Protein AF-A0A8T4QWN4-F1 (afdb_monomer)

Radius of gyration: 20.86 Å; Cα contacts (8 Å, |Δi|>4): 368; chains: 1; bounding box: 50×57×45 Å

pLDDT: mean 85.41, std 13.24, range [33.06, 98.0]

Structure (mmCIF, N/CA/C/O backbone):
data_AF-A0A8T4QWN4-F1
#
_entry.id   AF-A0A8T4QWN4-F1
#
loop_
_atom_site.group_PDB
_atom_site.id
_atom_site.type_symbol
_atom_site.label_atom_id
_atom_site.label_alt_id
_atom_site.label_comp_id
_atom_site.label_asym_id
_atom_site.label_entity_id
_atom_site.label_seq_id
_atom_site.pdbx_PDB_ins_code
_atom_site.Cartn_x
_atom_site.Cartn_y
_atom_site.Cartn_z
_atom_site.occupancy
_atom_site.B_iso_or_equiv
_atom_site.auth_seq_id
_atom_site.auth_comp_id
_atom_site.auth_asym_id
_atom_site.auth_atom_id
_atom_site.pdbx_PDB_model_num
ATOM 1 N N . MET A 1 1 ? -10.659 -15.343 21.723 1.00 51.53 1 MET A N 1
ATOM 2 C CA . MET A 1 1 ? -11.212 -15.205 20.360 1.00 51.53 1 MET A CA 1
ATOM 3 C C . MET A 1 1 ? -10.430 -16.152 19.471 1.00 51.53 1 MET A C 1
ATOM 5 O O . MET A 1 1 ? -9.219 -15.995 19.390 1.00 51.53 1 MET A O 1
ATOM 9 N N . GLY A 1 2 ? -11.081 -17.177 18.920 1.00 72.31 2 GLY A N 1
ATOM 10 C CA . GLY A 1 2 ? -10.479 -18.004 17.870 1.00 72.31 2 GLY A CA 1
ATOM 11 C C . GLY A 1 2 ? -10.499 -17.262 16.531 1.00 72.31 2 GLY A C 1
ATOM 12 O O . GLY A 1 2 ? -11.235 -16.287 16.381 1.00 72.31 2 GLY A O 1
ATOM 13 N N . GLY A 1 3 ? -9.689 -17.701 15.575 1.00 77.19 3 GLY A N 1
ATOM 14 C CA . GLY A 1 3 ? -9.668 -17.154 14.222 1.00 77.19 3 GLY A CA 1
ATOM 15 C C . GLY A 1 3 ? -8.688 -17.910 13.333 1.00 77.19 3 GLY A C 1
ATOM 16 O O . GLY A 1 3 ? -7.756 -18.539 13.833 1.00 77.19 3 GLY A O 1
ATOM 17 N N . THR A 1 4 ? -8.900 -17.834 12.022 1.00 82.50 4 THR A N 1
ATOM 18 C CA . THR A 1 4 ? -8.011 -18.431 11.022 1.00 82.50 4 THR A CA 1
ATOM 19 C C . THR A 1 4 ? -7.085 -17.349 10.477 1.00 82.50 4 THR A C 1
ATOM 21 O O . THR A 1 4 ? -7.544 -16.369 9.890 1.00 82.50 4 THR A O 1
ATOM 24 N N . LEU A 1 5 ? -5.773 -17.513 10.663 1.00 83.06 5 LEU A N 1
ATOM 25 C CA . LEU A 1 5 ? -4.776 -16.696 9.973 1.00 83.06 5 LEU A CA 1
ATOM 26 C C . LEU A 1 5 ? -4.417 -17.380 8.658 1.00 83.06 5 LEU A C 1
ATOM 28 O O . LEU A 1 5 ? -3.865 -18.478 8.663 1.00 83.06 5 LEU A O 1
ATOM 32 N N . ILE A 1 6 ? -4.681 -16.705 7.541 1.00 78.94 6 ILE A N 1
ATOM 33 C CA . ILE A 1 6 ? -4.279 -17.181 6.220 1.00 78.94 6 ILE A CA 1
ATOM 34 C C . ILE A 1 6 ? -3.223 -16.231 5.667 1.00 78.94 6 ILE A C 1
ATOM 36 O O . ILE A 1 6 ? -3.473 -15.040 5.485 1.00 78.94 6 ILE A O 1
ATOM 40 N N . ILE A 1 7 ? -2.030 -16.758 5.404 1.00 75.06 7 ILE A N 1
ATOM 41 C CA . ILE A 1 7 ? -0.923 -15.993 4.831 1.00 75.06 7 ILE A CA 1
ATOM 42 C C . ILE A 1 7 ? -0.847 -16.323 3.343 1.00 75.06 7 ILE A C 1
ATOM 44 O O . ILE A 1 7 ? -0.572 -17.459 2.967 1.00 75.06 7 ILE A O 1
ATOM 48 N N . SER A 1 8 ? -1.063 -15.317 2.497 1.00 71.06 8 SER A N 1
ATOM 49 C CA . SER A 1 8 ? -0.822 -15.416 1.056 1.00 71.06 8 SER A CA 1
ATOM 50 C C . SER A 1 8 ? 0.336 -14.511 0.653 1.00 71.06 8 SER A C 1
ATOM 52 O O . SER A 1 8 ? 0.437 -13.371 1.107 1.00 71.06 8 SER A O 1
ATOM 54 N N . HIS A 1 9 ? 1.199 -15.001 -0.236 1.00 70.19 9 HIS A N 1
ATOM 55 C CA . HIS A 1 9 ? 2.243 -14.203 -0.863 1.00 70.19 9 HIS A CA 1
ATOM 56 C C . HIS A 1 9 ? 2.190 -14.344 -2.378 1.00 70.19 9 HIS A C 1
ATOM 58 O O . HIS A 1 9 ? 2.304 -15.449 -2.894 1.00 70.19 9 HIS A O 1
ATOM 64 N N . MET A 1 10 ? 2.112 -13.217 -3.081 1.00 70.81 10 MET A N 1
ATOM 65 C CA . MET A 1 10 ? 2.175 -13.161 -4.536 1.00 70.81 10 MET A CA 1
ATOM 66 C C . MET A 1 10 ? 3.520 -12.574 -4.995 1.00 70.81 10 MET A C 1
ATOM 68 O O . MET A 1 10 ? 3.735 -11.363 -4.863 1.00 70.81 10 MET A O 1
ATOM 72 N N . PRO A 1 11 ? 4.426 -13.362 -5.596 1.00 69.94 11 PRO A N 1
ATOM 73 C CA . PRO A 1 11 ? 5.630 -12.829 -6.190 1.00 69.94 11 PRO A CA 1
ATOM 74 C C . PRO A 1 11 ? 5.273 -12.051 -7.462 1.00 69.94 11 PRO A C 1
ATOM 76 O O . PRO A 1 11 ? 4.321 -12.365 -8.178 1.00 69.94 11 PRO A O 1
ATOM 79 N N . ARG A 1 12 ? 6.102 -11.065 -7.823 1.00 65.75 12 ARG A N 1
ATOM 80 C CA . ARG A 1 12 ? 5.892 -10.238 -9.032 1.00 65.75 12 ARG A CA 1
ATOM 81 C C . ARG A 1 12 ? 5.789 -11.044 -10.329 1.00 65.75 12 ARG A C 1
ATOM 83 O O . ARG A 1 12 ? 5.112 -10.614 -11.262 1.00 65.75 12 ARG A O 1
ATOM 90 N N . LYS A 1 13 ? 6.460 -12.199 -10.379 1.00 68.38 13 LYS A N 1
ATOM 91 C CA . LYS A 1 13 ? 6.423 -13.122 -11.519 1.00 68.38 13 LYS A CA 1
ATOM 92 C C . LYS A 1 13 ? 5.121 -13.930 -11.605 1.00 68.38 13 LYS A C 1
ATOM 94 O O . LYS A 1 13 ? 4.958 -14.672 -12.558 1.00 68.38 13 LYS A O 1
ATOM 99 N N . ARG A 1 14 ? 4.205 -13.792 -10.633 1.00 71.31 14 ARG A N 1
ATOM 100 C CA . ARG A 1 14 ? 2.891 -14.463 -10.615 1.00 71.31 14 ARG A CA 1
ATOM 101 C C . ARG A 1 14 ? 2.980 -15.998 -10.657 1.00 71.31 14 ARG A C 1
ATOM 103 O O . ARG A 1 14 ? 2.035 -16.673 -11.046 1.00 71.31 14 ARG A O 1
ATOM 110 N N . LEU A 1 15 ? 4.127 -16.526 -10.220 1.00 69.44 15 LEU A N 1
ATOM 111 C CA . LEU A 1 15 ? 4.457 -17.952 -10.218 1.00 69.44 15 LEU A CA 1
ATOM 112 C C . LEU A 1 15 ? 3.895 -18.701 -9.007 1.00 69.44 15 LEU A C 1
ATOM 114 O O . LEU A 1 15 ? 3.964 -19.922 -8.980 1.00 69.44 15 LEU A O 1
ATOM 118 N N . LEU A 1 16 ? 3.368 -18.024 -7.984 1.00 68.12 16 LEU A N 1
ATOM 119 C CA . LEU A 1 16 ? 2.805 -18.658 -6.785 1.00 68.12 16 LEU A CA 1
ATOM 120 C C . LEU A 1 16 ? 1.878 -17.681 -6.051 1.00 68.12 16 LEU A C 1
ATOM 122 O O . LEU A 1 16 ? 2.067 -16.480 -6.167 1.00 68.12 16 LEU A O 1
ATOM 126 N N . GLY A 1 17 ? 0.910 -18.178 -5.284 1.00 66.38 17 GLY A N 1
ATOM 127 C CA . GLY A 1 17 ? 0.150 -17.363 -4.332 1.00 66.38 17 GLY A CA 1
ATOM 128 C C . GLY A 1 17 ? -1.217 -16.875 -4.790 1.00 66.38 17 GLY A C 1
ATOM 129 O O . GLY A 1 17 ? -1.576 -16.981 -5.962 1.00 66.38 17 GLY A O 1
ATOM 130 N N . VAL A 1 18 ? -1.962 -16.316 -3.830 1.00 74.19 18 VAL A N 1
ATOM 131 C CA . VAL A 1 18 ? -3.338 -15.827 -3.994 1.00 74.19 18 VAL A CA 1
ATOM 132 C C . VAL A 1 18 ? -3.380 -14.295 -4.013 1.00 74.19 18 VAL A C 1
ATOM 134 O O . VAL A 1 18 ? -2.924 -13.660 -3.062 1.00 74.19 18 VAL A O 1
ATOM 137 N N . ASP A 1 19 ? -3.892 -13.695 -5.095 1.00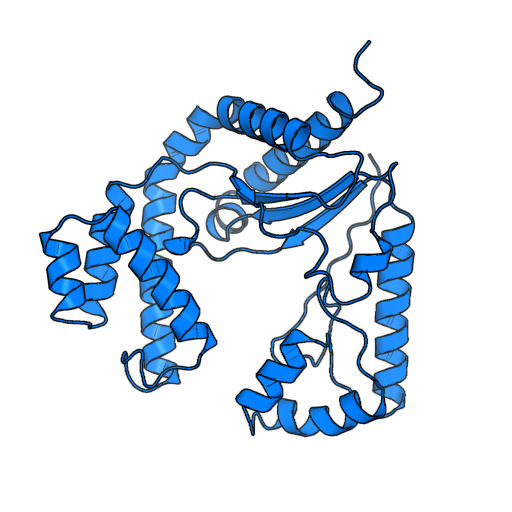 74.81 19 ASP A N 1
ATOM 138 C CA . ASP A 1 19 ? -4.166 -12.254 -5.192 1.00 74.81 19 ASP A CA 1
ATOM 139 C C . ASP A 1 19 ? -5.590 -12.004 -4.718 1.00 74.81 19 ASP A C 1
ATOM 141 O O . ASP A 1 19 ? -6.533 -12.609 -5.233 1.00 74.81 19 ASP A O 1
ATOM 145 N N . PHE A 1 20 ? -5.763 -11.084 -3.776 1.00 73.12 20 PHE A N 1
ATOM 146 C CA . PHE A 1 20 ? -7.094 -10.760 -3.276 1.00 73.12 20 PHE A CA 1
ATOM 147 C C . PHE A 1 20 ? -7.855 -9.812 -4.199 1.00 73.12 20 PHE A C 1
ATOM 149 O O . PHE A 1 20 ? -9.050 -9.646 -4.023 1.00 73.12 20 PHE A O 1
ATOM 156 N N . ASN A 1 21 ? -7.195 -9.187 -5.177 1.00 72.56 21 ASN A N 1
ATOM 157 C CA . ASN A 1 21 ? -7.752 -8.108 -5.992 1.00 72.56 21 ASN A CA 1
ATOM 158 C C . ASN A 1 21 ? -7.822 -8.443 -7.492 1.00 72.56 21 ASN A C 1
ATOM 160 O O . ASN A 1 21 ? -8.021 -7.533 -8.302 1.00 72.56 21 ASN A O 1
ATOM 164 N N . ARG A 1 22 ? -7.564 -9.695 -7.892 1.00 78.88 22 ARG A N 1
ATOM 165 C CA . ARG A 1 22 ? -7.492 -10.111 -9.303 1.00 78.88 22 ARG A CA 1
ATOM 166 C C . ARG A 1 22 ? -8.308 -11.369 -9.565 1.00 78.88 22 ARG A C 1
ATOM 168 O O . ARG A 1 22 ? -8.497 -12.190 -8.672 1.00 78.88 22 ARG A O 1
ATOM 175 N N . ASP A 1 23 ? -8.776 -11.498 -10.799 1.00 83.81 23 ASP A N 1
ATOM 176 C CA . ASP A 1 23 ? -9.570 -12.621 -11.285 1.00 83.81 23 ASP A CA 1
ATOM 177 C C . ASP A 1 23 ? -8.743 -13.889 -11.526 1.00 83.81 23 ASP A C 1
ATOM 179 O O . ASP A 1 23 ? -7.508 -13.873 -11.629 1.00 83.81 23 ASP A O 1
ATOM 183 N N . ILE A 1 24 ? -9.478 -14.996 -11.632 1.00 87.94 24 ILE A N 1
ATOM 184 C CA . ILE A 1 24 ? -8.971 -16.293 -12.077 1.00 87.94 24 ILE A CA 1
ATOM 185 C C . ILE A 1 24 ? -8.739 -16.206 -13.593 1.00 87.94 24 ILE A C 1
ATOM 187 O O . ILE A 1 24 ? -9.690 -15.931 -14.327 1.00 87.94 24 ILE A O 1
ATOM 191 N N . PRO A 1 25 ? -7.508 -16.402 -14.096 1.00 90.75 25 PRO A N 1
ATOM 192 C CA . PRO A 1 25 ? -7.259 -16.368 -15.530 1.00 90.75 25 PRO A CA 1
ATOM 193 C C . PRO A 1 25 ? -7.914 -17.556 -16.243 1.00 90.75 25 PRO A C 1
ATOM 195 O O . PRO A 1 25 ? -7.898 -18.667 -15.704 1.00 90.75 25 PRO A O 1
ATOM 198 N N . PRO A 1 26 ? -8.413 -17.379 -17.480 1.00 93.56 26 PRO A N 1
ATOM 199 C CA . PRO A 1 26 ? -8.733 -18.506 -18.350 1.00 93.56 26 PRO A CA 1
ATOM 200 C C . PRO A 1 26 ? -7.499 -19.394 -18.547 1.00 93.56 26 PRO A C 1
ATOM 202 O O . PRO A 1 26 ? -6.403 -18.873 -18.763 1.00 93.56 26 PRO A O 1
ATOM 205 N N . GLN A 1 27 ? -7.671 -20.718 -18.514 1.00 95.06 27 GLN A N 1
ATOM 206 C CA . GLN A 1 27 ? -6.560 -21.677 -18.574 1.00 95.06 27 GLN A CA 1
ATOM 207 C C . GLN A 1 27 ? -5.621 -21.423 -19.754 1.00 95.06 27 GLN A C 1
ATOM 209 O O . GLN A 1 27 ? -4.425 -21.238 -19.549 1.00 95.06 27 GLN A O 1
ATOM 214 N N . LYS A 1 28 ? -6.163 -21.313 -20.973 1.00 95.44 28 LYS A N 1
ATOM 215 C CA . LYS A 1 28 ? -5.376 -21.030 -22.184 1.00 95.44 28 LYS A CA 1
ATOM 216 C C . LYS A 1 28 ? -4.481 -19.795 -22.016 1.00 95.44 28 LYS A C 1
ATOM 218 O O . LYS A 1 28 ? -3.285 -19.861 -22.277 1.00 95.44 28 LYS A O 1
ATOM 223 N N . LEU A 1 29 ? -5.048 -18.703 -21.505 1.00 94.31 29 LEU A N 1
ATOM 224 C CA . LEU A 1 29 ? -4.320 -17.452 -21.311 1.00 94.31 29 LEU A CA 1
ATOM 225 C C . LEU A 1 29 ? -3.249 -17.575 -20.213 1.00 94.31 29 LEU A C 1
ATOM 227 O O . LEU A 1 29 ? -2.159 -17.027 -20.352 1.00 94.31 29 LEU A O 1
ATOM 231 N N . ALA A 1 30 ? -3.531 -18.310 -19.133 1.00 93.19 30 ALA A N 1
ATOM 232 C CA . ALA A 1 30 ? -2.565 -18.550 -18.061 1.00 93.19 30 ALA A CA 1
ATOM 233 C C . ALA A 1 30 ? -1.329 -19.326 -18.546 1.00 93.19 30 ALA A C 1
ATOM 235 O O . ALA A 1 30 ? -0.223 -19.041 -18.079 1.00 93.19 30 ALA A O 1
ATOM 236 N N . LEU A 1 31 ? -1.527 -20.276 -19.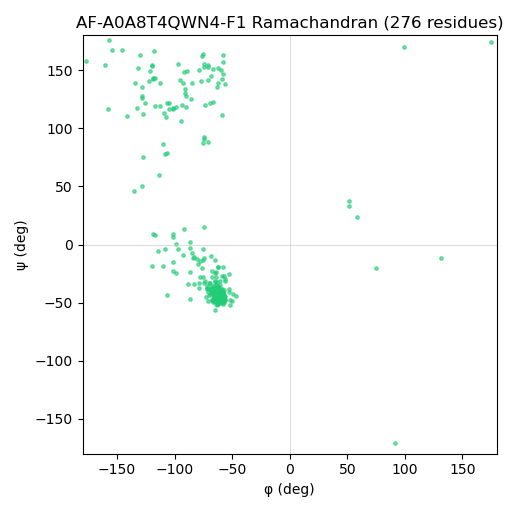469 1.00 94.06 31 LEU A N 1
ATOM 237 C CA . LEU A 1 31 ? -0.466 -21.072 -20.093 1.00 94.06 31 LEU A CA 1
ATOM 238 C C . LEU A 1 31 ? 0.374 -20.235 -21.062 1.00 94.06 31 LEU A C 1
ATOM 240 O O . LEU A 1 31 ? 1.599 -20.210 -20.962 1.00 94.06 31 LEU A O 1
ATOM 244 N N . GLU A 1 32 ? -0.275 -19.487 -21.958 1.00 93.19 32 GLU A N 1
ATOM 245 C CA . GLU A 1 32 ? 0.403 -18.615 -22.930 1.00 93.19 32 GLU A CA 1
ATOM 246 C C . GLU A 1 32 ? 1.287 -17.568 -22.237 1.00 93.19 32 GLU A C 1
ATOM 248 O O . GLU A 1 32 ? 2.427 -17.316 -22.634 1.00 93.19 32 GLU A O 1
ATOM 253 N N . MET A 1 33 ? 0.787 -16.993 -21.142 1.00 93.19 33 MET A N 1
ATOM 254 C CA . MET A 1 33 ? 1.487 -15.946 -20.403 1.00 93.19 33 MET A CA 1
ATOM 255 C C . MET A 1 33 ? 2.645 -16.462 -19.547 1.00 93.19 33 MET A C 1
ATOM 257 O O . MET A 1 33 ? 3.467 -15.657 -19.102 1.00 93.19 33 MET A O 1
ATOM 261 N N . PHE A 1 34 ? 2.766 -17.773 -19.324 1.00 91.44 34 PHE A N 1
ATOM 262 C CA . PHE A 1 34 ? 3.829 -18.325 -18.488 1.00 91.44 34 PHE A CA 1
ATOM 263 C C . PHE A 1 34 ? 5.224 -17.968 -19.008 1.00 91.44 34 PHE A C 1
ATOM 265 O O . PHE A 1 34 ? 6.043 -17.423 -18.262 1.00 91.44 34 PHE A O 1
ATOM 272 N N . ASN A 1 35 ? 5.473 -18.180 -20.302 1.00 87.00 35 ASN A N 1
ATOM 273 C CA . ASN A 1 35 ? 6.771 -17.887 -20.912 1.00 87.00 35 ASN A CA 1
ATOM 274 C C . ASN A 1 35 ? 7.069 -16.383 -20.947 1.00 87.00 35 ASN A C 1
ATOM 276 O O . ASN A 1 35 ? 8.203 -15.981 -20.692 1.00 87.00 35 ASN A O 1
ATOM 280 N N . VAL A 1 36 ? 6.051 -15.543 -21.159 1.00 87.75 36 VAL A N 1
ATOM 281 C CA . VAL A 1 36 ? 6.193 -14.077 -21.123 1.00 87.75 36 VAL A CA 1
ATOM 282 C C . VAL A 1 36 ? 6.667 -13.609 -19.742 1.00 87.75 36 VAL A C 1
ATOM 284 O O . VAL A 1 36 ? 7.575 -12.784 -19.629 1.00 87.75 36 VAL A O 1
ATOM 287 N N . PHE A 1 37 ? 6.096 -14.170 -18.672 1.00 86.88 37 PHE A N 1
ATOM 288 C CA . PHE A 1 37 ? 6.484 -13.850 -17.295 1.00 86.88 37 PHE A CA 1
ATOM 289 C C . PHE A 1 37 ? 7.820 -14.468 -16.873 1.00 86.88 37 PHE A C 1
ATOM 291 O O . PHE A 1 37 ? 8.539 -13.867 -16.068 1.00 86.88 37 PHE A O 1
ATOM 298 N N . LEU A 1 38 ? 8.155 -15.653 -17.387 1.00 84.12 38 LEU A N 1
ATOM 299 C CA . LEU A 1 38 ? 9.423 -16.319 -17.106 1.00 84.12 38 LEU A CA 1
ATOM 300 C C . LEU A 1 38 ? 10.597 -15.547 -17.719 1.00 84.12 38 LEU A C 1
ATOM 302 O O . LEU A 1 38 ? 11.577 -15.277 -17.021 1.00 84.12 38 LEU A O 1
ATOM 306 N N . LEU A 1 39 ? 10.456 -15.167 -18.992 1.00 80.88 39 LEU A N 1
ATOM 307 C CA . LEU A 1 39 ? 11.480 -14.489 -19.788 1.00 80.88 39 LEU A CA 1
ATOM 308 C C . LEU A 1 39 ? 11.500 -12.968 -19.583 1.00 80.88 39 LEU A C 1
ATOM 310 O O . LEU A 1 39 ? 12.445 -12.316 -20.009 1.00 80.88 39 LEU A O 1
ATOM 314 N N . ALA A 1 40 ? 10.480 -12.405 -18.922 1.00 73.56 40 ALA A N 1
ATOM 315 C CA . ALA A 1 40 ? 10.300 -10.963 -18.737 1.00 73.56 40 ALA A CA 1
ATOM 316 C C . ALA A 1 40 ? 10.380 -10.175 -20.062 1.00 73.56 40 ALA A C 1
ATOM 318 O O . ALA A 1 40 ? 10.922 -9.072 -20.106 1.00 73.56 40 ALA A O 1
ATOM 319 N N . SER A 1 41 ? 9.843 -10.761 -21.134 1.00 70.81 41 SER A N 1
ATOM 320 C CA . SER A 1 41 ? 10.082 -10.328 -22.513 1.00 70.81 41 SER A CA 1
ATOM 321 C C . SER A 1 41 ? 9.287 -9.088 -22.931 1.00 70.81 41 SER A C 1
ATOM 323 O O . SER A 1 41 ? 9.757 -8.338 -23.779 1.00 70.81 41 SER A O 1
ATOM 325 N N . ASP A 1 42 ? 8.110 -8.845 -22.338 1.00 77.50 42 ASP A N 1
ATOM 326 C CA . ASP A 1 42 ? 7.265 -7.682 -22.652 1.00 77.50 42 ASP A CA 1
ATOM 327 C C . ASP A 1 42 ? 6.591 -7.097 -21.398 1.00 77.50 42 ASP A C 1
ATOM 329 O O . ASP A 1 42 ? 5.683 -7.685 -20.799 1.00 77.50 42 ASP A O 1
ATOM 333 N N . ASN A 1 43 ? 7.026 -5.900 -20.995 1.00 75.44 43 ASN A N 1
ATOM 334 C CA . ASN A 1 43 ? 6.504 -5.219 -19.811 1.00 75.44 43 ASN A CA 1
ATOM 335 C C . ASN A 1 43 ? 5.059 -4.727 -19.964 1.00 75.44 43 ASN A C 1
ATOM 337 O O . ASN A 1 43 ? 4.325 -4.735 -18.974 1.00 75.44 43 ASN A O 1
ATOM 341 N N . ALA A 1 44 ? 4.634 -4.321 -21.161 1.00 79.44 44 ALA A N 1
ATOM 342 C CA . ALA A 1 44 ? 3.299 -3.773 -21.384 1.00 79.44 44 ALA A CA 1
ATOM 343 C C . ALA A 1 44 ? 2.234 -4.876 -21.325 1.00 79.44 44 ALA A C 1
ATOM 345 O O . ALA A 1 44 ? 1.223 -4.730 -20.630 1.00 79.44 44 ALA A O 1
ATOM 346 N N . ILE A 1 45 ? 2.495 -6.016 -21.973 1.00 84.38 45 ILE A N 1
ATOM 347 C CA . ILE A 1 45 ? 1.598 -7.179 -21.932 1.00 84.38 45 ILE A CA 1
ATOM 348 C C . ILE A 1 45 ? 1.522 -7.734 -20.503 1.00 84.38 45 ILE A C 1
ATOM 350 O O . ILE A 1 45 ? 0.426 -7.973 -19.986 1.00 84.38 45 ILE A O 1
ATOM 354 N N . MET A 1 46 ? 2.666 -7.872 -19.818 1.00 84.19 46 MET A N 1
ATOM 355 C CA . MET A 1 46 ? 2.688 -8.297 -18.414 1.00 84.19 46 MET A CA 1
ATOM 356 C C . MET A 1 46 ? 1.909 -7.340 -17.506 1.00 84.19 46 MET A C 1
ATOM 358 O O . MET A 1 46 ? 1.191 -7.797 -16.616 1.00 84.19 46 MET A O 1
ATOM 362 N N . GLU A 1 47 ? 2.036 -6.023 -17.692 1.00 79.56 47 GLU A N 1
ATOM 363 C CA . GLU A 1 47 ? 1.257 -5.047 -16.927 1.00 79.56 47 GLU A CA 1
ATOM 364 C C . GLU A 1 47 ? -0.245 -5.214 -17.156 1.00 79.56 47 GLU A C 1
ATOM 366 O O . GLU A 1 47 ? -1.001 -5.244 -16.182 1.00 79.56 47 GLU A O 1
ATOM 371 N N . ASN A 1 48 ? -0.681 -5.350 -18.410 1.00 83.69 48 ASN A N 1
ATOM 372 C CA . ASN A 1 48 ? -2.094 -5.529 -18.728 1.00 83.69 48 ASN A CA 1
ATOM 373 C C . ASN A 1 48 ? -2.653 -6.812 -18.095 1.00 83.69 48 ASN A C 1
ATOM 375 O O . ASN A 1 48 ? -3.705 -6.793 -17.458 1.00 83.69 48 ASN A O 1
ATOM 379 N N . TYR A 1 49 ? -1.904 -7.912 -18.171 1.00 87.69 49 TYR A N 1
ATOM 380 C CA . TYR A 1 49 ? -2.279 -9.161 -17.516 1.00 87.69 49 TYR A CA 1
ATOM 381 C C . TYR A 1 49 ? -2.388 -9.003 -15.992 1.00 87.69 49 TYR A C 1
ATOM 383 O O . TYR A 1 49 ? -3.400 -9.370 -15.398 1.00 87.69 49 TYR A O 1
ATOM 391 N N . ARG A 1 50 ? -1.391 -8.372 -15.348 1.00 82.25 50 ARG A N 1
ATOM 392 C CA . ARG A 1 50 ? -1.358 -8.134 -13.889 1.00 82.25 50 ARG A CA 1
ATOM 393 C C . ARG A 1 50 ? -2.494 -7.254 -13.379 1.00 82.25 50 ARG A C 1
ATOM 395 O O . ARG A 1 50 ? -2.713 -7.241 -12.167 1.00 82.25 50 ARG A O 1
ATOM 402 N N . ARG A 1 51 ? -3.156 -6.470 -14.235 1.00 79.50 51 ARG A N 1
ATOM 403 C CA . ARG A 1 51 ? -4.330 -5.665 -13.853 1.00 79.50 51 ARG A CA 1
ATOM 404 C C . ARG A 1 51 ? -5.584 -6.514 -13.696 1.00 79.50 51 ARG A C 1
ATOM 406 O O . ARG A 1 51 ? -6.421 -6.161 -12.877 1.00 79.50 51 ARG A O 1
ATOM 413 N N . ASN A 1 52 ? -5.659 -7.633 -14.412 1.00 82.19 52 ASN A N 1
ATOM 414 C CA . ASN A 1 52 ? -6.851 -8.468 -14.471 1.00 82.19 52 ASN A CA 1
ATOM 415 C C . ASN A 1 52 ? -6.688 -9.764 -13.677 1.00 82.19 52 ASN A C 1
ATOM 417 O O . ASN A 1 52 ? -7.583 -10.113 -12.919 1.00 82.19 52 ASN A O 1
ATOM 421 N N . TYR A 1 53 ? -5.538 -10.435 -13.780 1.00 86.38 53 TYR A N 1
ATOM 422 C CA . TYR A 1 53 ? -5.393 -11.822 -13.336 1.00 86.38 53 TYR A CA 1
ATOM 423 C C . TYR A 1 53 ? -4.313 -12.037 -12.277 1.00 86.38 53 TYR A C 1
ATOM 425 O O . TYR A 1 53 ? -3.303 -11.327 -12.215 1.00 86.38 53 TYR A O 1
ATOM 433 N N . GLY A 1 54 ? -4.556 -13.032 -11.420 1.00 84.50 54 GLY A N 1
ATOM 434 C CA . GLY A 1 54 ? -3.730 -13.297 -10.247 1.00 84.50 54 GLY A CA 1
ATOM 435 C C . GLY A 1 54 ? -2.465 -14.119 -10.513 1.00 84.50 54 GLY A C 1
ATOM 436 O O . GLY A 1 54 ? -1.460 -13.862 -9.859 1.00 84.50 54 GLY A O 1
ATOM 437 N N . TRP A 1 55 ? -2.468 -15.069 -11.455 1.00 89.50 55 TRP A N 1
ATOM 438 C CA . TRP A 1 55 ? -1.369 -16.036 -11.644 1.00 89.50 55 TRP A CA 1
ATOM 439 C C . TRP A 1 55 ? -1.146 -16.429 -13.107 1.00 89.50 55 TRP A C 1
ATOM 441 O O . TRP A 1 55 ? -1.984 -16.140 -13.948 1.00 89.50 55 TRP A O 1
ATOM 451 N N . VAL A 1 56 ? -0.029 -17.088 -13.412 1.00 91.75 56 VAL A N 1
ATOM 452 C CA . VAL A 1 56 ? 0.217 -17.820 -14.676 1.00 91.75 56 VAL A CA 1
ATOM 453 C C . VAL A 1 56 ? 0.437 -19.307 -14.365 1.00 91.75 56 VAL A C 1
ATOM 455 O O . VAL A 1 56 ? 0.628 -19.645 -13.194 1.00 91.75 56 VAL A O 1
ATOM 458 N N . ALA A 1 57 ? 0.401 -20.193 -15.365 1.00 92.88 57 ALA A N 1
ATOM 459 C CA . ALA A 1 57 ? 0.543 -21.640 -15.159 1.00 92.88 57 ALA A CA 1
ATOM 460 C C . ALA A 1 57 ? 1.503 -22.281 -16.170 1.00 92.88 57 ALA A C 1
ATOM 462 O O . ALA A 1 57 ? 1.463 -21.946 -17.346 1.00 92.88 57 ALA A O 1
ATOM 463 N N . ARG A 1 58 ? 2.354 -23.208 -15.718 1.00 93.19 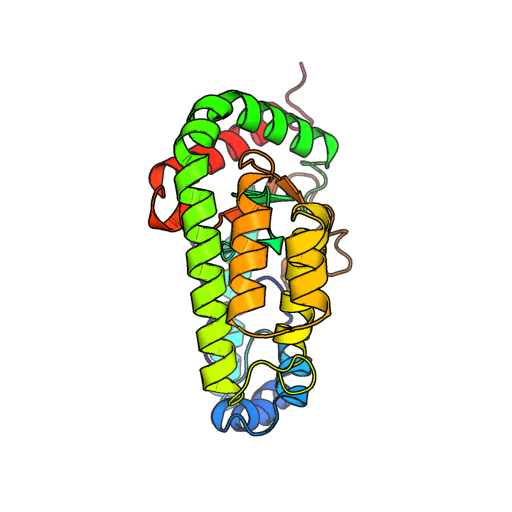58 ARG A N 1
ATOM 464 C CA . ARG A 1 58 ? 3.315 -23.928 -16.583 1.00 93.19 58 ARG A CA 1
ATOM 465 C C . ARG A 1 58 ? 2.638 -24.829 -17.604 1.00 93.19 58 ARG A C 1
ATOM 467 O O . ARG A 1 58 ? 3.055 -24.909 -18.753 1.00 93.19 58 ARG A O 1
ATOM 474 N N . ASP A 1 59 ? 1.629 -25.535 -17.129 1.00 94.62 59 ASP A N 1
ATOM 475 C CA . ASP A 1 59 ? 0.917 -26.594 -17.819 1.00 94.62 59 ASP A CA 1
ATOM 476 C C . ASP A 1 59 ? -0.482 -26.733 -17.198 1.00 94.62 59 ASP A C 1
ATOM 478 O O . ASP A 1 59 ? -0.844 -26.024 -16.249 1.00 94.62 59 ASP A O 1
ATOM 482 N N . ALA A 1 60 ? -1.300 -27.618 -17.769 1.00 96.25 60 ALA A N 1
ATOM 483 C CA . ALA A 1 60 ? -2.672 -27.818 -17.321 1.00 96.25 60 ALA A CA 1
ATOM 484 C C . ALA A 1 60 ? -2.752 -28.311 -15.865 1.00 96.25 60 ALA A C 1
ATOM 486 O O . ALA A 1 60 ? -3.630 -27.869 -15.130 1.00 96.25 60 ALA A O 1
ATOM 487 N N . ALA A 1 61 ? -1.823 -29.163 -15.424 1.00 95.62 61 ALA A N 1
ATOM 488 C CA . ALA A 1 61 ? -1.818 -29.683 -14.060 1.00 95.62 61 ALA A CA 1
ATOM 489 C C . ALA A 1 61 ? -1.469 -28.587 -13.036 1.00 95.62 61 ALA A C 1
ATOM 491 O O . ALA A 1 61 ? -2.127 -28.466 -12.003 1.00 95.62 61 ALA A O 1
ATOM 492 N N . ASP A 1 62 ? -0.483 -27.738 -13.340 1.00 93.12 62 ASP A N 1
ATOM 493 C CA . ASP A 1 62 ? -0.139 -26.558 -12.542 1.00 93.12 62 ASP A CA 1
ATOM 494 C C . ASP A 1 62 ? -1.309 -25.564 -12.483 1.00 93.12 62 ASP A C 1
ATOM 496 O O . ASP A 1 62 ? -1.546 -24.955 -11.439 1.00 93.12 62 ASP A O 1
ATOM 500 N N . TYR A 1 63 ? -2.080 -25.423 -13.568 1.00 94.25 63 TYR A N 1
ATOM 501 C CA . TYR A 1 63 ? -3.296 -24.609 -13.565 1.00 94.25 63 TYR A CA 1
ATOM 502 C C . TYR A 1 63 ? -4.351 -25.148 -12.592 1.00 94.25 63 TYR A C 1
ATOM 504 O O . TYR A 1 63 ? -4.806 -24.391 -11.735 1.00 94.25 63 TYR A O 1
ATOM 512 N N . GLU A 1 64 ? -4.700 -26.435 -12.680 1.00 94.88 64 GLU A N 1
ATOM 513 C CA . GLU A 1 64 ? -5.714 -27.051 -11.810 1.00 94.88 64 GLU A CA 1
ATOM 514 C C . GLU A 1 64 ? -5.305 -27.007 -10.334 1.00 94.88 64 GLU A C 1
ATOM 516 O O . GLU A 1 64 ? -6.098 -26.634 -9.467 1.00 94.88 64 GLU A O 1
ATOM 521 N N . MET A 1 65 ? -4.032 -27.289 -10.041 1.00 92.25 65 MET A N 1
ATOM 522 C CA . MET A 1 65 ? -3.489 -27.164 -8.688 1.00 92.25 65 MET A CA 1
ATOM 523 C C . MET A 1 65 ? -3.681 -25.740 -8.142 1.00 92.25 65 MET A C 1
ATOM 525 O O . MET A 1 65 ? -4.130 -25.553 -7.010 1.00 92.25 65 MET A O 1
ATOM 529 N N . ARG A 1 66 ? -3.366 -24.712 -8.940 1.00 89.62 66 ARG A N 1
ATOM 530 C CA . ARG A 1 66 ? -3.528 -23.306 -8.536 1.00 89.62 66 ARG A CA 1
ATOM 531 C C . ARG A 1 66 ? -4.988 -22.921 -8.381 1.00 89.62 66 ARG A C 1
ATOM 533 O O . ARG A 1 66 ? -5.315 -22.215 -7.430 1.00 89.62 66 ARG A O 1
ATOM 540 N N . LEU A 1 67 ? -5.847 -23.369 -9.293 1.00 90.44 67 LEU A N 1
ATOM 541 C CA . LEU A 1 67 ? -7.282 -23.135 -9.227 1.00 90.44 67 LEU A CA 1
ATOM 542 C C . LEU A 1 67 ? -7.854 -23.687 -7.919 1.00 90.44 67 LEU A C 1
ATOM 544 O O . LEU A 1 67 ? -8.531 -22.947 -7.206 1.00 90.44 67 LEU A O 1
ATOM 548 N N . SER A 1 68 ? -7.492 -24.921 -7.559 1.00 90.44 68 SER A N 1
ATOM 549 C CA . SER A 1 68 ? -7.886 -25.542 -6.293 1.00 90.44 68 SER A CA 1
ATOM 550 C C . SER A 1 68 ? -7.394 -24.743 -5.082 1.00 90.44 68 SER A C 1
ATOM 552 O O . SER A 1 68 ? -8.186 -24.422 -4.198 1.00 90.44 68 SER A O 1
ATOM 554 N N . ILE A 1 69 ? -6.121 -24.320 -5.058 1.00 86.94 69 ILE A N 1
ATOM 555 C CA . ILE A 1 69 ? -5.584 -23.471 -3.976 1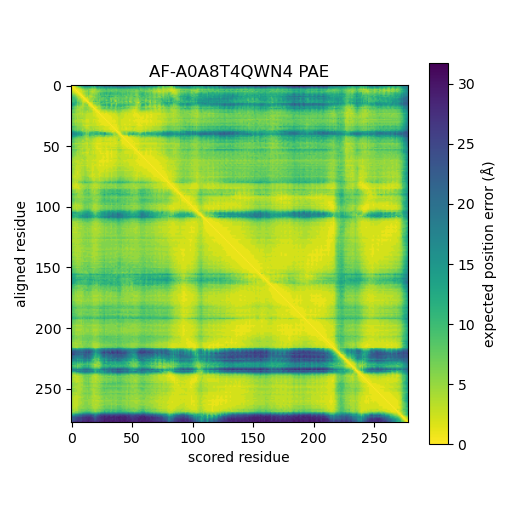.00 86.94 69 ILE A CA 1
ATOM 556 C C . ILE A 1 69 ? -6.388 -22.169 -3.845 1.00 86.94 69 ILE A C 1
ATOM 558 O O . ILE A 1 69 ? -6.749 -21.779 -2.735 1.00 86.94 69 ILE A O 1
ATOM 562 N N . TYR A 1 70 ? -6.686 -21.497 -4.962 1.00 85.69 70 TYR A N 1
ATOM 563 C CA . TYR A 1 70 ? -7.486 -20.271 -4.958 1.00 85.69 70 TYR A CA 1
ATOM 564 C C . 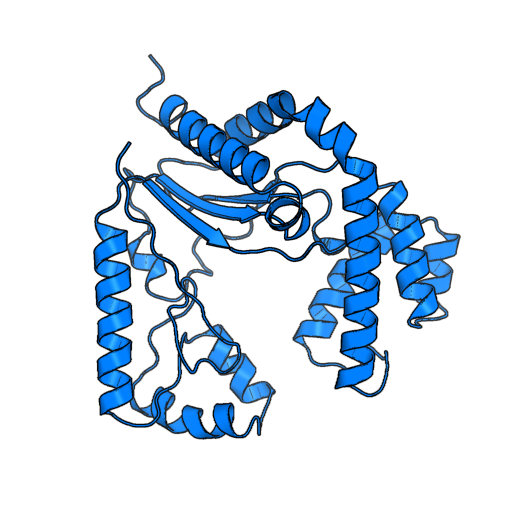TYR A 1 70 ? -8.910 -20.513 -4.462 1.00 85.69 70 TYR A C 1
ATOM 566 O O . TYR A 1 70 ? -9.417 -19.724 -3.667 1.00 85.69 70 TYR A O 1
ATOM 574 N N . GLN A 1 71 ? -9.569 -21.574 -4.925 1.00 85.56 71 GLN A N 1
ATOM 575 C CA . GLN A 1 71 ? -10.929 -21.909 -4.510 1.00 85.56 71 GLN A CA 1
ATOM 576 C C . GLN A 1 71 ? -10.982 -22.209 -3.012 1.00 85.56 71 GLN A C 1
ATOM 578 O O . GLN A 1 71 ? -11.723 -21.528 -2.305 1.00 85.56 71 GLN A O 1
ATOM 583 N N . ASN A 1 72 ? -10.111 -23.092 -2.518 1.00 86.62 72 ASN A N 1
ATOM 584 C CA . ASN A 1 72 ? -10.014 -23.445 -1.099 1.00 86.62 72 ASN A CA 1
ATOM 585 C C . ASN A 1 72 ? -9.740 -22.216 -0.219 1.00 86.62 72 ASN A C 1
ATOM 587 O O . ASN A 1 72 ? -10.350 -22.044 0.834 1.00 86.62 72 ASN A O 1
ATOM 591 N N . PHE A 1 73 ? -8.850 -21.324 -0.667 1.00 85.38 73 PHE A N 1
ATOM 592 C CA . PHE A 1 73 ? -8.562 -20.069 0.025 1.00 85.38 73 PHE A CA 1
ATOM 593 C C . PHE A 1 73 ? -9.824 -19.209 0.198 1.00 85.38 73 PHE A C 1
ATOM 595 O O . PHE A 1 73 ? -10.117 -18.733 1.295 1.00 85.38 73 PHE A O 1
ATOM 602 N N . TRP A 1 74 ? -10.590 -19.014 -0.878 1.00 81.94 74 TRP A N 1
ATOM 603 C CA . TRP A 1 74 ? -11.799 -18.191 -0.838 1.00 81.94 74 TRP A CA 1
ATOM 604 C C . TRP A 1 74 ? -12.964 -18.869 -0.117 1.00 81.94 74 TRP A C 1
ATOM 606 O O . TRP A 1 74 ? -13.763 -18.180 0.513 1.00 81.94 74 TRP A O 1
ATOM 616 N N . GLU A 1 75 ? -13.057 -20.194 -0.173 1.00 84.69 75 GLU A N 1
ATOM 617 C CA . GLU A 1 75 ? -14.010 -20.968 0.624 1.00 84.69 75 GLU A CA 1
ATOM 618 C C . GLU A 1 75 ? -13.756 -20.806 2.120 1.00 84.69 75 GLU A C 1
ATOM 620 O O . GLU A 1 75 ? -14.705 -20.603 2.875 1.00 84.69 75 GLU A O 1
ATOM 625 N N . GLU A 1 76 ? -12.492 -20.820 2.549 1.00 85.81 76 GLU A N 1
ATOM 626 C CA . GLU A 1 76 ? -12.138 -20.600 3.949 1.00 85.81 76 GLU A CA 1
ATOM 627 C C . GLU A 1 76 ? -12.465 -19.171 4.401 1.00 85.81 76 GLU A C 1
ATOM 629 O O . GLU A 1 76 ? -13.122 -18.985 5.425 1.00 85.81 76 GLU A O 1
ATOM 634 N N . ILE A 1 77 ? -12.106 -18.154 3.605 1.00 83.19 77 ILE A N 1
ATOM 635 C CA . ILE A 1 77 ? -12.471 -16.757 3.901 1.00 83.19 77 ILE A CA 1
ATOM 636 C C . ILE A 1 77 ? -13.990 -16.587 4.016 1.00 83.19 77 ILE A C 1
ATOM 638 O O . ILE A 1 77 ? -14.471 -15.881 4.905 1.00 83.19 77 ILE A O 1
ATOM 642 N N . ASN A 1 78 ? -14.760 -17.235 3.139 1.00 81.62 78 ASN A N 1
ATOM 643 C CA . ASN A 1 78 ? -16.213 -17.093 3.097 1.00 81.62 78 ASN A CA 1
ATOM 644 C C . ASN A 1 78 ? -16.931 -17.608 4.355 1.00 81.62 78 ASN A C 1
ATOM 646 O O . ASN A 1 78 ? -18.108 -17.282 4.529 1.00 81.62 78 ASN A O 1
ATOM 650 N N . LYS A 1 79 ? -16.258 -18.359 5.234 1.00 84.19 79 LYS A N 1
ATOM 651 C CA . LYS A 1 79 ? -16.810 -18.814 6.520 1.00 84.19 79 LYS A CA 1
ATOM 652 C C . LYS A 1 79 ? -16.776 -17.732 7.608 1.00 84.19 79 LYS A C 1
ATOM 654 O O . LYS A 1 79 ? -17.450 -17.881 8.620 1.00 84.19 79 LYS A O 1
ATOM 659 N N . GLY A 1 80 ? -15.988 -16.669 7.431 1.00 82.62 80 GLY A N 1
ATOM 660 C CA . GLY A 1 80 ? -15.777 -15.642 8.453 1.00 82.62 80 GLY A CA 1
ATOM 661 C C . GLY A 1 80 ? -16.835 -14.532 8.472 1.00 82.62 80 GLY A C 1
ATOM 662 O O . GLY A 1 80 ? -17.208 -13.993 7.429 1.00 82.62 80 GLY A O 1
ATOM 663 N N . ASP A 1 81 ? -17.236 -14.119 9.679 1.00 83.56 81 ASP A N 1
ATOM 664 C CA . ASP A 1 81 ? -18.113 -12.956 9.912 1.00 83.56 81 ASP A CA 1
ATOM 665 C C . ASP A 1 81 ? -17.347 -11.625 10.021 1.00 83.56 81 ASP A C 1
ATOM 667 O O . ASP A 1 81 ? -17.904 -10.546 9.792 1.00 83.56 81 ASP A O 1
ATOM 671 N N . CYS A 1 82 ? -16.062 -11.696 10.380 1.00 86.25 82 CYS A N 1
ATOM 672 C CA . CYS A 1 82 ? -15.130 -10.573 10.428 1.00 86.25 82 CYS A CA 1
ATOM 673 C C . CYS A 1 82 ? -13.878 -10.938 9.626 1.00 86.25 82 CYS A C 1
ATOM 675 O O . CYS A 1 82 ? -13.127 -11.832 10.014 1.00 86.25 82 CYS A O 1
ATOM 677 N N . ILE A 1 83 ? -13.672 -10.262 8.499 1.00 87.12 83 ILE A N 1
ATOM 678 C CA . ILE A 1 83 ? -12.605 -10.551 7.542 1.00 87.12 83 ILE A CA 1
ATOM 679 C C . ILE A 1 83 ? -11.683 -9.335 7.468 1.00 87.12 83 ILE A C 1
ATOM 681 O O . ILE A 1 83 ? -12.105 -8.242 7.084 1.00 87.12 83 ILE A O 1
ATOM 685 N N . LEU A 1 84 ? -10.415 -9.542 7.824 1.00 87.62 84 LEU A N 1
ATOM 686 C CA . LEU A 1 84 ? -9.364 -8.529 7.753 1.00 87.62 84 LEU A CA 1
ATOM 687 C C . LEU A 1 84 ? -8.391 -8.882 6.630 1.00 87.62 84 LEU A C 1
ATOM 689 O O . LEU A 1 84 ? -7.656 -9.864 6.716 1.00 87.62 84 LEU A O 1
ATOM 693 N N . LEU A 1 85 ? -8.371 -8.061 5.587 1.00 86.12 85 LEU A N 1
ATOM 694 C CA . LEU A 1 85 ? -7.407 -8.136 4.497 1.00 86.12 85 LEU A CA 1
ATOM 695 C C . LEU A 1 85 ? -6.260 -7.176 4.819 1.00 86.12 85 LEU A C 1
ATOM 697 O O . LEU A 1 85 ? -6.427 -5.962 4.754 1.00 86.12 85 LEU A O 1
ATOM 701 N N . ILE A 1 86 ? -5.102 -7.708 5.209 1.00 86.62 86 ILE A N 1
ATOM 702 C CA . ILE A 1 86 ? -3.954 -6.883 5.612 1.00 86.62 86 ILE A CA 1
ATOM 703 C C . ILE A 1 86 ? -2.949 -6.813 4.466 1.00 86.62 86 ILE A C 1
ATOM 705 O O . ILE A 1 86 ? -2.384 -7.827 4.058 1.00 86.62 86 ILE A O 1
ATOM 709 N N . HIS A 1 87 ? -2.722 -5.609 3.948 1.00 82.31 87 HIS A N 1
ATOM 710 C CA . HIS A 1 87 ? -1.800 -5.341 2.847 1.00 82.31 87 HIS A CA 1
ATOM 711 C C . HIS A 1 87 ? -0.688 -4.401 3.311 1.00 82.31 87 HIS A C 1
ATOM 713 O O . HIS A 1 87 ? -0.901 -3.501 4.107 1.00 82.31 87 HIS A O 1
ATOM 719 N N . ARG A 1 88 ? 0.543 -4.577 2.835 1.00 83.12 88 ARG A N 1
ATOM 720 C CA . ARG A 1 88 ? 1.631 -3.662 3.209 1.00 83.12 88 ARG A CA 1
ATOM 721 C C . ARG A 1 88 ? 1.648 -2.440 2.293 1.00 83.12 88 ARG A C 1
ATOM 723 O O . ARG A 1 88 ? 1.866 -2.588 1.091 1.00 83.12 88 ARG A O 1
ATOM 730 N N . ALA A 1 89 ? 1.590 -1.244 2.879 1.00 84.62 89 ALA A N 1
ATOM 731 C CA . ALA A 1 89 ? 1.907 0.004 2.187 1.00 84.62 89 ALA A CA 1
ATOM 732 C C . ALA A 1 89 ? 3.386 0.386 2.385 1.00 84.62 89 ALA A C 1
ATOM 734 O O . ALA A 1 89 ? 3.936 0.264 3.478 1.00 84.62 89 ALA A O 1
ATOM 735 N N . PHE A 1 90 ? 4.064 0.867 1.341 1.00 83.44 90 PHE A N 1
ATOM 736 C CA . PHE A 1 90 ? 5.414 1.433 1.486 1.00 83.44 90 PHE A CA 1
ATOM 737 C C . PHE A 1 90 ? 5.342 2.849 2.070 1.00 83.44 90 PHE A C 1
ATOM 739 O O . PHE A 1 90 ? 4.493 3.635 1.651 1.00 83.44 90 PHE A O 1
ATOM 746 N N . SER A 1 91 ? 6.265 3.198 2.972 1.00 84.88 91 SER A N 1
ATOM 747 C CA . SER A 1 91 ? 6.353 4.537 3.574 1.00 84.88 91 SER A CA 1
ATOM 748 C C . SER A 1 91 ? 6.844 5.563 2.546 1.00 84.88 91 SER A C 1
ATOM 750 O O . SER A 1 91 ? 8.043 5.782 2.393 1.00 84.88 91 SER A O 1
ATOM 752 N N . ARG A 1 92 ? 5.930 6.174 1.789 1.00 89.81 92 ARG A N 1
ATOM 753 C CA . ARG A 1 92 ? 6.247 7.133 0.716 1.00 89.81 92 ARG A CA 1
ATOM 754 C C . ARG A 1 92 ? 5.618 8.483 1.004 1.00 89.81 92 ARG A C 1
ATOM 756 O O . ARG A 1 92 ? 4.594 8.562 1.666 1.00 89.81 92 ARG A O 1
ATOM 763 N N . ILE A 1 93 ? 6.187 9.558 0.462 1.00 93.88 93 ILE A N 1
ATOM 764 C CA . ILE A 1 93 ? 5.636 10.895 0.709 1.00 93.88 93 ILE A CA 1
ATOM 765 C C . ILE A 1 93 ? 4.189 11.016 0.200 1.00 93.88 93 ILE A C 1
ATOM 767 O O . ILE A 1 93 ? 3.361 11.603 0.891 1.00 93.88 93 ILE A O 1
ATOM 771 N N . LYS A 1 94 ? 3.833 10.349 -0.911 1.00 90.81 94 LYS A N 1
ATOM 772 C CA . LYS A 1 94 ? 2.443 10.268 -1.397 1.00 90.81 94 LYS A CA 1
ATOM 773 C C . LYS A 1 94 ? 1.431 9.669 -0.412 1.00 90.81 94 LYS A C 1
ATOM 775 O O . LYS A 1 94 ? 0.236 9.816 -0.644 1.00 90.81 94 LYS A O 1
ATOM 780 N N . THR A 1 95 ? 1.870 8.927 0.611 1.00 88.00 95 THR A N 1
ATOM 781 C CA . THR A 1 95 ? 0.961 8.290 1.578 1.00 88.00 95 THR A CA 1
ATOM 782 C C . THR A 1 95 ? 0.715 9.162 2.798 1.00 88.00 95 THR A C 1
ATOM 784 O O . THR A 1 95 ? -0.165 8.845 3.583 1.00 88.00 95 THR A O 1
ATOM 787 N N . ILE A 1 96 ? 1.443 10.267 2.975 1.00 90.38 96 ILE A N 1
ATOM 788 C CA . ILE A 1 96 ? 1.247 11.170 4.110 1.00 90.38 96 ILE A CA 1
ATOM 789 C C . ILE A 1 96 ? -0.168 11.779 4.084 1.00 90.38 96 ILE A C 1
ATOM 791 O O . ILE A 1 96 ? -0.624 12.218 3.026 1.00 90.38 96 ILE A O 1
ATOM 795 N N . PRO A 1 97 ? -0.847 11.896 5.243 1.00 92.06 97 PRO A N 1
ATOM 796 C CA . PRO A 1 97 ? -0.368 11.586 6.599 1.00 92.06 97 PRO A CA 1
ATOM 797 C C . PRO A 1 97 ? -0.653 10.146 7.063 1.00 92.06 97 PRO A C 1
ATOM 799 O O . PRO A 1 97 ? -0.555 9.856 8.251 1.00 92.06 97 PRO A O 1
ATOM 802 N N . SER A 1 98 ? -1.032 9.243 6.161 1.00 92.94 98 SER A N 1
ATOM 803 C CA . SER A 1 98 ? -1.416 7.875 6.498 1.00 92.94 98 SER A CA 1
ATOM 804 C C . SER A 1 98 ? -0.240 7.018 6.974 1.00 92.94 98 SER A C 1
ATOM 806 O O . SER A 1 98 ? 0.735 6.793 6.250 1.00 92.94 98 SER A O 1
ATOM 808 N N . ILE A 1 99 ? -0.357 6.484 8.190 1.00 93.25 99 ILE A N 1
ATOM 809 C CA . ILE A 1 99 ? 0.476 5.373 8.695 1.00 93.25 99 ILE A CA 1
ATOM 810 C C . ILE A 1 99 ? -0.241 4.026 8.648 1.00 93.25 99 ILE A C 1
ATOM 812 O O . ILE A 1 99 ? 0.391 2.980 8.791 1.00 93.25 99 ILE A O 1
ATOM 816 N N . MET A 1 100 ? -1.554 4.059 8.471 1.00 94.06 100 MET A N 1
ATOM 817 C CA . MET A 1 100 ? -2.404 2.900 8.297 1.00 94.06 100 MET A CA 1
ATOM 818 C C . MET A 1 100 ? -3.668 3.383 7.603 1.00 94.06 100 MET A C 1
ATOM 820 O O . MET A 1 100 ? -4.391 4.226 8.140 1.00 94.06 100 MET A O 1
ATOM 824 N N . ASP A 1 101 ? -3.896 2.881 6.399 1.00 91.50 101 ASP A N 1
ATOM 825 C CA . ASP A 1 101 ? -5.095 3.196 5.635 1.00 91.50 101 ASP A CA 1
ATOM 826 C C . ASP A 1 101 ? -6.144 2.110 5.848 1.00 91.50 101 ASP A C 1
ATOM 828 O O . ASP A 1 101 ? -5.805 0.932 5.969 1.00 91.50 101 ASP A O 1
ATOM 832 N N . VAL A 1 102 ? -7.409 2.504 5.943 1.00 90.50 102 VAL A N 1
ATOM 833 C CA . VAL A 1 102 ? -8.505 1.583 6.242 1.00 90.50 102 VAL A CA 1
ATOM 834 C C . VAL A 1 102 ? -9.598 1.749 5.203 1.00 90.50 102 VAL A C 1
ATOM 836 O O . VAL A 1 102 ? -10.092 2.851 4.957 1.00 90.50 102 VAL A O 1
ATOM 839 N N . VAL A 1 103 ? -9.995 0.632 4.608 1.00 85.56 103 VAL A N 1
ATOM 840 C CA . VAL A 1 103 ? -11.073 0.556 3.623 1.00 85.56 103 VAL A CA 1
ATOM 841 C C . VAL A 1 103 ? -12.105 -0.425 4.137 1.00 85.56 103 VAL A C 1
ATOM 843 O O . VAL A 1 103 ? -11.755 -1.471 4.679 1.00 85.56 103 VAL A O 1
ATOM 846 N N . SER A 1 104 ? -13.384 -0.116 3.949 1.00 80.81 104 SER A N 1
ATOM 847 C CA . SER A 1 104 ? -14.449 -1.068 4.231 1.00 80.81 104 SER A CA 1
ATOM 848 C C . SER A 1 104 ? -15.230 -1.444 2.982 1.00 80.81 104 SER A C 1
ATOM 850 O O . SER A 1 104 ? -15.479 -0.609 2.118 1.00 80.81 104 SER A O 1
ATOM 852 N N . PHE A 1 105 ? -15.623 -2.715 2.922 1.00 73.94 105 PHE A N 1
ATOM 853 C CA . PHE A 1 105 ? -16.356 -3.306 1.806 1.00 73.94 105 PHE A CA 1
ATOM 854 C C . PHE A 1 105 ? -17.815 -3.650 2.168 1.00 73.94 105 PHE A C 1
ATOM 856 O O . PHE A 1 105 ? -18.652 -3.809 1.287 1.00 73.94 105 PHE A O 1
ATOM 863 N N . GLY A 1 106 ? -18.162 -3.751 3.455 1.00 65.94 106 GLY A N 1
ATOM 864 C CA . GLY A 1 106 ? -19.490 -4.195 3.899 1.00 65.94 106 GLY A CA 1
ATOM 865 C C . GLY A 1 106 ? -20.511 -3.062 4.059 1.00 65.94 106 GLY A C 1
ATOM 866 O O . GLY A 1 106 ? -20.169 -1.956 4.473 1.00 65.94 106 GLY A O 1
ATOM 867 N N . LYS A 1 107 ? -21.806 -3.356 3.842 1.00 65.62 107 LYS A N 1
ATOM 868 C CA . LYS A 1 107 ? -22.900 -2.411 4.173 1.00 65.62 107 LYS A CA 1
ATOM 869 C C . LYS A 1 107 ? -22.991 -2.132 5.681 1.00 65.62 107 LYS A C 1
ATOM 871 O O . LYS A 1 107 ? -23.421 -1.049 6.074 1.00 65.62 107 LYS A O 1
ATOM 876 N N . ARG A 1 108 ? -22.574 -3.094 6.517 1.00 64.94 108 ARG A N 1
ATOM 877 C CA . ARG A 1 108 ? -22.558 -2.990 7.989 1.00 64.94 108 ARG A CA 1
ATOM 878 C C . ARG A 1 108 ? -21.624 -1.891 8.497 1.00 64.94 108 ARG A C 1
ATOM 880 O O . ARG A 1 108 ? -21.888 -1.271 9.519 1.00 64.94 108 ARG A O 1
ATOM 887 N N . THR A 1 109 ? -20.543 -1.644 7.776 1.00 64.94 109 THR A N 1
ATOM 888 C CA . THR A 1 109 ? -19.462 -0.729 8.141 1.00 64.94 109 THR A CA 1
ATOM 889 C C . THR A 1 109 ? -19.447 0.438 7.168 1.00 64.94 109 THR A C 1
ATOM 891 O O . THR A 1 109 ? -18.478 0.675 6.449 1.00 64.94 109 THR A O 1
ATOM 894 N N . ASN A 1 110 ? -20.571 1.162 7.124 1.00 74.12 110 ASN A N 1
ATOM 895 C CA . ASN A 1 110 ? -20.688 2.335 6.271 1.00 74.12 110 ASN A CA 1
ATOM 896 C C . ASN A 1 110 ? -19.601 3.373 6.612 1.00 74.12 110 ASN A C 1
ATOM 898 O O . ASN A 1 110 ? -19.065 3.424 7.723 1.00 74.12 110 ASN A O 1
ATOM 902 N N . LEU A 1 111 ? -19.295 4.232 5.642 1.00 79.44 111 LEU A N 1
ATOM 903 C CA . LEU A 1 111 ? -18.198 5.194 5.736 1.00 79.44 111 LEU A CA 1
ATOM 904 C C . LEU A 1 111 ? -18.305 6.122 6.962 1.00 79.44 111 LEU A C 1
ATOM 906 O O . LEU A 1 111 ? -17.286 6.523 7.516 1.00 79.44 111 LEU A O 1
ATOM 910 N N . LYS A 1 112 ? -19.526 6.443 7.415 1.00 83.69 112 LYS A N 1
ATOM 911 C CA . LYS A 1 112 ? -19.747 7.292 8.597 1.00 83.69 112 LYS A CA 1
ATOM 912 C C . LYS A 1 112 ? -19.273 6.603 9.877 1.00 83.69 112 LYS A C 1
ATOM 914 O O . LYS A 1 112 ? -18.539 7.217 10.645 1.00 83.69 112 LYS A O 1
ATOM 919 N N . ILE A 1 113 ? -19.658 5.341 10.077 1.00 85.31 113 ILE A N 1
ATOM 920 C CA . ILE A 1 113 ? -19.226 4.542 11.233 1.00 85.31 113 ILE A CA 1
ATOM 921 C C . ILE A 1 113 ? -17.707 4.369 11.197 1.00 85.31 113 ILE A C 1
ATOM 923 O O . ILE A 1 113 ? -17.040 4.591 12.204 1.00 85.31 113 ILE A O 1
ATOM 927 N N . LEU A 1 114 ? -17.149 4.038 10.027 1.00 88.38 114 LEU A N 1
ATOM 928 C CA . LEU A 1 114 ? -15.707 3.853 9.885 1.00 88.38 114 LEU A CA 1
ATOM 929 C C . LEU A 1 114 ? -14.924 5.129 10.226 1.00 88.38 114 LEU A C 1
ATOM 931 O O . LEU A 1 114 ? -13.961 5.056 10.985 1.00 88.38 114 LEU A O 1
ATOM 935 N N . ASN A 1 115 ? -15.356 6.290 9.725 1.00 90.75 115 ASN A N 1
ATOM 936 C CA . ASN A 1 115 ? -14.740 7.574 10.066 1.00 90.75 115 ASN A CA 1
ATOM 937 C C . ASN A 1 115 ? -14.812 7.856 11.572 1.00 90.75 115 ASN A C 1
ATOM 939 O O . ASN A 1 115 ? -13.799 8.213 12.163 1.00 90.75 115 ASN A O 1
ATOM 943 N N . ALA A 1 116 ? -15.966 7.633 12.211 1.00 90.81 116 ALA A N 1
ATOM 944 C CA . ALA A 1 116 ? -16.120 7.853 13.650 1.00 90.81 116 ALA A CA 1
ATOM 945 C C . ALA A 1 116 ? -15.180 6.963 14.483 1.00 90.81 116 ALA A C 1
ATOM 947 O O . ALA A 1 116 ? -14.533 7.443 15.417 1.00 90.81 116 ALA A O 1
ATOM 948 N N . VAL A 1 117 ? -15.054 5.681 14.116 1.00 92.75 117 VAL A N 1
ATOM 949 C CA . VAL A 1 117 ? -14.115 4.754 14.764 1.00 92.75 117 VAL A CA 1
ATOM 950 C C . VAL A 1 117 ? -12.673 5.204 14.532 1.00 92.75 117 VAL A C 1
ATOM 952 O O . VAL A 1 117 ? -11.912 5.313 15.490 1.00 92.75 117 VAL A O 1
ATOM 955 N N . VAL A 1 118 ? -12.288 5.522 13.294 1.00 94.50 118 VAL A N 1
ATOM 956 C CA . VAL A 1 118 ? -10.928 5.986 12.976 1.00 94.50 118 VAL A CA 1
ATOM 957 C C . VAL A 1 118 ? -10.583 7.281 13.715 1.00 94.50 118 VAL A C 1
ATOM 959 O O . VAL A 1 118 ? -9.479 7.396 14.244 1.00 94.50 118 VAL A O 1
ATOM 962 N N . ASP A 1 119 ? -11.516 8.221 13.840 1.00 95.00 119 ASP A N 1
ATOM 963 C CA . ASP A 1 119 ? -11.320 9.452 14.608 1.00 95.00 119 ASP A CA 1
ATOM 964 C C . ASP A 1 119 ? -11.131 9.176 16.102 1.00 95.00 119 ASP A C 1
ATOM 966 O O . ASP A 1 119 ? -10.261 9.776 16.741 1.00 95.00 119 ASP A O 1
ATOM 970 N N . HIS A 1 120 ? -11.901 8.244 16.669 1.00 95.56 120 HIS A N 1
ATOM 971 C CA . HIS A 1 120 ? -11.718 7.808 18.052 1.00 95.56 120 HIS A CA 1
ATOM 972 C C . HIS A 1 120 ? -10.329 7.185 18.266 1.00 95.56 120 HIS A C 1
ATOM 974 O O . HIS A 1 120 ? -9.623 7.554 19.207 1.00 95.56 120 HIS A O 1
ATOM 980 N N . ILE A 1 121 ? -9.900 6.295 17.366 1.00 96.50 121 ILE A N 1
ATOM 981 C CA . ILE A 1 121 ? -8.567 5.680 17.405 1.00 96.50 121 ILE A CA 1
ATOM 982 C C . ILE A 1 121 ? -7.472 6.743 17.258 1.00 96.50 121 ILE A C 1
ATOM 984 O O . ILE A 1 121 ? -6.516 6.748 18.032 1.00 96.50 121 ILE A O 1
ATOM 988 N N . ASN A 1 122 ? -7.629 7.696 16.338 1.00 97.81 122 ASN A N 1
ATOM 989 C CA . ASN A 1 122 ? -6.680 8.794 16.166 1.00 97.81 122 ASN A CA 1
ATOM 990 C C . ASN A 1 122 ? -6.531 9.641 17.437 1.00 97.81 122 ASN A C 1
ATOM 992 O O . ASN A 1 122 ? -5.413 9.989 17.811 1.00 97.81 122 ASN A O 1
ATOM 996 N N . LYS A 1 123 ? -7.630 9.918 18.150 1.00 97.50 123 LYS A N 1
ATOM 997 C CA . LYS A 1 123 ? -7.582 10.609 19.449 1.00 97.50 123 LYS A CA 1
ATOM 998 C C . LYS A 1 123 ? -6.875 9.766 20.512 1.00 97.50 123 LYS A C 1
ATOM 1000 O O . LYS A 1 123 ? -5.966 10.269 21.174 1.00 97.50 123 LYS A O 1
ATOM 1005 N N . LYS A 1 124 ? -7.246 8.486 20.632 1.00 97.75 124 LYS A N 1
ATOM 1006 C CA . LYS A 1 124 ? -6.681 7.533 21.603 1.00 97.75 124 LYS A CA 1
ATOM 1007 C C . LYS A 1 124 ? -5.165 7.370 21.459 1.00 97.75 124 LYS A C 1
ATOM 1009 O O . LYS A 1 124 ? -4.464 7.305 22.463 1.00 97.75 124 LYS A O 1
ATOM 1014 N N . TYR A 1 125 ? -4.663 7.321 20.226 1.00 98.00 125 TYR A N 1
ATOM 1015 C CA . TYR A 1 125 ? -3.246 7.088 19.924 1.00 98.00 125 TYR A CA 1
ATOM 1016 C C . TYR A 1 125 ? -2.465 8.360 19.554 1.00 98.00 125 TYR A C 1
ATOM 1018 O O . TYR A 1 125 ? -1.297 8.267 19.178 1.00 98.00 125 TYR A O 1
ATOM 1026 N N . SER A 1 126 ? -3.060 9.547 19.715 1.00 97.69 126 SER A N 1
ATOM 1027 C CA . SER A 1 126 ? -2.441 10.842 19.380 1.00 97.69 126 SER A CA 1
ATOM 1028 C C . SER A 1 126 ? -1.039 11.026 19.976 1.00 97.69 126 SER A C 1
ATOM 1030 O O . SER A 1 126 ? -0.098 11.337 19.248 1.00 97.69 126 SER A O 1
ATOM 1032 N N . SER A 1 127 ? -0.856 10.754 21.273 1.00 98.00 127 SER A N 1
ATOM 1033 C CA . SER A 1 127 ? 0.451 10.870 21.938 1.00 98.00 127 SER A CA 1
ATOM 1034 C C . SER A 1 127 ? 1.512 9.959 21.317 1.00 98.00 127 SER A C 1
ATOM 1036 O O . SER A 1 127 ? 2.663 10.366 21.161 1.00 98.00 127 SER A O 1
ATOM 1038 N N . PHE A 1 128 ? 1.127 8.741 20.925 1.00 98.00 128 PHE A N 1
ATOM 1039 C CA . PHE A 1 128 ? 2.024 7.815 20.240 1.00 98.00 128 PHE A CA 1
ATOM 1040 C C . PHE A 1 128 ? 2.389 8.337 18.844 1.00 98.00 128 PHE A C 1
ATOM 1042 O O . PHE A 1 128 ? 3.571 8.400 18.518 1.00 98.00 128 PHE A O 1
ATOM 1049 N N . PHE A 1 129 ? 1.411 8.784 18.049 1.00 97.62 129 PHE A N 1
ATOM 1050 C CA . PHE A 1 129 ? 1.652 9.334 16.709 1.00 97.62 129 PHE A CA 1
ATOM 1051 C C . PHE A 1 129 ? 2.569 10.555 16.729 1.00 97.62 129 PHE A C 1
ATOM 1053 O O . PHE A 1 129 ? 3.506 10.654 15.930 1.00 97.62 129 PHE A O 1
ATOM 1060 N N . LYS A 1 130 ? 2.372 11.440 17.706 1.00 97.69 130 LYS A N 1
ATOM 1061 C CA . LYS A 1 130 ? 3.259 12.574 17.941 1.00 97.69 130 LYS A CA 1
ATOM 1062 C C . LYS A 1 130 ? 4.683 12.121 18.269 1.00 97.69 130 LYS A C 1
ATOM 1064 O O . LYS A 1 130 ? 5.632 12.626 17.672 1.00 97.69 130 LYS A O 1
ATOM 1069 N N . ALA A 1 131 ? 4.839 11.128 19.148 1.00 97.94 131 ALA A N 1
ATOM 1070 C CA . ALA A 1 131 ? 6.148 10.604 19.540 1.00 97.94 131 ALA A CA 1
ATOM 1071 C C . ALA A 1 131 ? 6.935 10.010 18.355 1.00 97.94 131 ALA A C 1
ATOM 1073 O O . ALA A 1 131 ? 8.131 10.258 18.235 1.00 97.94 131 ALA A O 1
ATOM 1074 N N . ILE A 1 132 ? 6.269 9.297 17.439 1.00 97.38 132 ILE A N 1
ATOM 1075 C CA . ILE A 1 132 ? 6.925 8.659 16.280 1.00 97.38 132 ILE A CA 1
ATOM 1076 C C . ILE A 1 132 ? 7.075 9.576 15.056 1.00 97.38 132 ILE A C 1
ATOM 1078 O O . ILE A 1 132 ? 7.636 9.164 14.041 1.00 97.38 132 ILE A O 1
ATOM 1082 N N . THR A 1 133 ? 6.571 10.814 15.105 1.00 97.19 133 THR A N 1
ATOM 1083 C CA . THR A 1 133 ? 6.483 11.700 13.928 1.00 97.19 133 THR A CA 1
ATOM 1084 C C . THR A 1 133 ? 7.840 11.927 13.262 1.00 97.19 133 THR A C 1
ATOM 1086 O O . THR A 1 133 ? 7.953 11.875 12.034 1.00 97.19 133 THR A O 1
ATOM 1089 N N . LYS A 1 134 ? 8.885 12.170 14.060 1.00 96.75 134 LYS A N 1
ATOM 1090 C CA . LYS A 1 134 ? 10.241 12.406 13.550 1.00 96.75 134 LYS A CA 1
ATOM 1091 C C . LYS A 1 134 ? 10.782 11.174 12.820 1.00 96.75 134 LYS A C 1
ATOM 1093 O O . LYS A 1 134 ? 11.272 11.297 11.698 1.00 96.75 134 LYS A O 1
ATOM 1098 N N . ASP A 1 135 ? 10.638 9.999 13.423 1.00 97.12 135 ASP A N 1
ATOM 1099 C CA . ASP A 1 135 ? 11.165 8.747 12.879 1.00 97.12 135 ASP A CA 1
ATOM 1100 C C . ASP A 1 135 ? 10.398 8.301 11.634 1.00 97.12 135 ASP A C 1
ATOM 1102 O O . ASP A 1 135 ? 11.007 7.897 10.644 1.00 97.12 135 ASP A O 1
ATOM 1106 N N . TYR A 1 136 ? 9.076 8.486 11.619 1.00 96.50 136 TYR A N 1
ATOM 1107 C CA . TYR A 1 136 ? 8.255 8.232 10.438 1.00 96.50 136 TYR A CA 1
ATOM 1108 C C . TYR A 1 136 ? 8.666 9.118 9.250 1.00 96.50 136 TYR A C 1
ATOM 1110 O O . TYR A 1 136 ? 8.848 8.625 8.135 1.00 96.50 136 TYR A O 1
ATOM 1118 N N . ARG A 1 137 ? 8.901 10.419 9.474 1.00 96.31 137 ARG A N 1
ATOM 1119 C CA . ARG A 1 137 ? 9.391 11.335 8.426 1.00 96.31 137 ARG A CA 1
ATOM 1120 C C . ARG A 1 137 ? 10.779 10.933 7.920 1.00 96.31 137 ARG A C 1
ATOM 1122 O O . ARG A 1 137 ? 11.013 10.946 6.710 1.00 96.31 137 ARG A O 1
ATOM 1129 N N . ASN A 1 138 ? 11.678 10.519 8.814 1.00 96.00 138 ASN A N 1
ATOM 1130 C CA . ASN A 1 138 ? 12.995 9.999 8.435 1.00 96.00 138 ASN A CA 1
ATOM 1131 C C . ASN A 1 138 ? 12.881 8.727 7.585 1.00 96.00 138 ASN A C 1
ATOM 1133 O O . ASN A 1 138 ? 13.575 8.602 6.573 1.00 96.00 138 ASN A O 1
ATOM 1137 N N . ALA A 1 139 ? 11.969 7.819 7.941 1.00 95.62 139 ALA A N 1
ATOM 1138 C CA . ALA A 1 139 ? 11.695 6.618 7.161 1.00 95.62 139 ALA A CA 1
ATOM 1139 C C . ALA A 1 139 ? 11.206 6.958 5.744 1.00 95.62 139 ALA A C 1
ATOM 1141 O O . ALA A 1 139 ? 11.653 6.339 4.782 1.00 95.62 139 ALA A O 1
ATOM 1142 N N . ILE A 1 140 ? 10.368 7.987 5.578 1.00 96.31 140 ILE A N 1
ATOM 1143 C CA . ILE A 1 140 ? 9.923 8.452 4.253 1.00 96.31 140 ILE A CA 1
ATOM 1144 C C . ILE A 1 140 ? 11.088 8.990 3.417 1.00 96.31 140 ILE A C 1
ATOM 1146 O O . ILE A 1 140 ? 11.185 8.688 2.224 1.00 96.31 140 ILE A O 1
ATOM 1150 N N . VAL A 1 141 ? 11.989 9.773 4.016 1.00 96.94 141 VAL A N 1
ATOM 1151 C CA . VAL A 1 141 ? 13.189 10.270 3.322 1.00 96.94 141 VAL A CA 1
ATOM 1152 C C . VAL A 1 141 ? 14.081 9.103 2.895 1.00 96.94 141 VAL A C 1
ATOM 1154 O O . VAL A 1 141 ? 14.551 9.068 1.754 1.00 96.94 141 VAL A O 1
ATOM 1157 N N . PHE A 1 142 ? 14.288 8.126 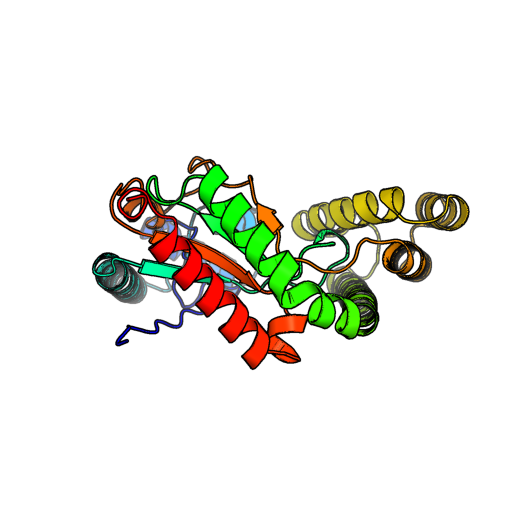3.780 1.00 95.56 142 PHE A N 1
ATOM 1158 C CA . PHE A 1 142 ? 15.059 6.920 3.483 1.00 95.56 142 PHE A CA 1
ATOM 1159 C C . PHE A 1 142 ? 14.442 6.116 2.329 1.00 95.56 142 PHE A C 1
ATOM 1161 O O . PHE A 1 142 ? 15.123 5.794 1.354 1.00 95.56 142 PHE A O 1
ATOM 1168 N N . GLU A 1 143 ? 13.136 5.869 2.375 1.00 94.56 143 GLU A N 1
ATOM 1169 C CA . GLU A 1 143 ? 12.407 5.150 1.329 1.00 94.56 143 GLU A CA 1
ATOM 1170 C C . GLU A 1 143 ? 12.380 5.894 -0.011 1.00 94.56 143 GLU A C 1
ATOM 1172 O O . GLU A 1 143 ? 12.441 5.282 -1.085 1.00 94.56 143 GLU A O 1
ATOM 1177 N N . SER A 1 144 ? 12.363 7.226 0.029 1.00 95.44 144 SER A N 1
ATOM 1178 C CA . SER A 1 144 ? 12.480 8.064 -1.166 1.00 95.44 144 SER A CA 1
ATOM 1179 C C . SER A 1 144 ? 13.856 7.901 -1.814 1.00 95.44 144 SER A C 1
ATOM 1181 O O . SER A 1 144 ? 13.934 7.655 -3.017 1.00 95.44 144 SER A O 1
ATOM 1183 N N . ARG A 1 145 ? 14.942 7.904 -1.026 1.00 95.81 145 ARG A N 1
ATOM 1184 C CA . ARG A 1 145 ? 16.300 7.602 -1.521 1.00 95.81 145 ARG A CA 1
ATOM 1185 C C . ARG A 1 145 ? 16.390 6.201 -2.115 1.00 95.81 145 ARG A C 1
ATOM 1187 O O . ARG A 1 145 ? 16.872 6.038 -3.233 1.00 95.81 145 ARG A O 1
ATOM 1194 N N . ARG A 1 146 ? 15.876 5.192 -1.404 1.00 94.12 146 ARG A N 1
ATOM 1195 C CA . ARG A 1 146 ? 15.852 3.798 -1.874 1.00 94.12 146 ARG A CA 1
ATOM 1196 C C . ARG A 1 146 ? 15.128 3.668 -3.212 1.00 94.12 146 ARG A C 1
ATOM 1198 O O . ARG A 1 146 ? 15.562 2.928 -4.091 1.00 94.12 146 ARG A O 1
ATOM 1205 N N . THR A 1 147 ? 14.038 4.410 -3.381 1.00 92.19 147 THR A N 1
ATOM 1206 C CA . THR A 1 147 ? 13.284 4.449 -4.635 1.00 92.19 147 THR A CA 1
ATOM 1207 C C . THR A 1 147 ? 14.092 5.064 -5.764 1.00 92.19 147 THR A C 1
ATOM 1209 O O . THR A 1 147 ? 14.143 4.477 -6.841 1.00 92.19 147 THR A O 1
ATOM 1212 N N . VAL A 1 148 ? 14.710 6.222 -5.531 1.00 94.25 148 VAL A N 1
ATOM 1213 C CA . VAL A 1 148 ? 15.546 6.903 -6.526 1.00 94.25 148 VAL A CA 1
ATOM 1214 C C . VAL A 1 148 ? 16.677 5.984 -6.986 1.00 94.25 148 VAL A C 1
ATOM 1216 O O . VAL A 1 148 ? 16.805 5.736 -8.180 1.00 94.25 148 VAL A O 1
ATOM 1219 N N . LEU A 1 149 ? 17.404 5.366 -6.049 1.00 94.25 149 LEU A N 1
ATOM 1220 C CA . LEU A 1 149 ? 18.463 4.399 -6.360 1.00 94.25 149 LEU A CA 1
ATOM 1221 C C . LEU A 1 149 ? 17.940 3.194 -7.147 1.00 94.25 149 LEU A C 1
ATOM 1223 O O . LEU A 1 149 ? 18.584 2.732 -8.085 1.00 94.25 149 LEU A O 1
ATOM 1227 N N . LYS A 1 150 ? 16.751 2.687 -6.800 1.00 90.88 150 L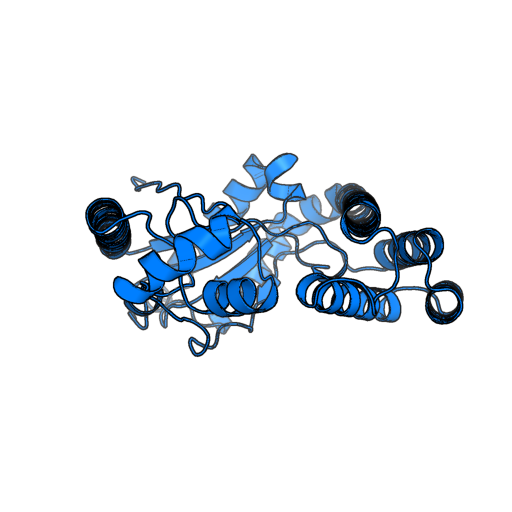YS A N 1
ATOM 1228 C CA . LYS A 1 150 ? 16.118 1.594 -7.544 1.00 90.88 150 LYS A CA 1
ATOM 1229 C C . LYS A 1 150 ? 15.783 2.006 -8.978 1.00 90.88 150 LYS A C 1
ATOM 1231 O O . LYS A 1 150 ? 15.962 1.188 -9.872 1.00 90.88 150 LYS A O 1
ATOM 1236 N N . ILE A 1 151 ? 15.275 3.221 -9.189 1.00 91.38 151 ILE A N 1
ATOM 1237 C CA . ILE A 1 151 ? 14.964 3.743 -10.524 1.00 91.38 151 ILE A CA 1
ATOM 1238 C C . ILE A 1 151 ? 16.252 3.863 -11.339 1.00 91.38 151 ILE A C 1
ATOM 1240 O O . ILE A 1 151 ? 16.326 3.269 -12.409 1.00 91.38 151 ILE A O 1
ATOM 1244 N N . MET A 1 152 ? 17.279 4.509 -10.784 1.00 93.12 152 MET A N 1
ATOM 1245 C CA . MET A 1 152 ? 18.582 4.656 -11.438 1.00 93.12 152 MET A CA 1
ATOM 1246 C C . MET A 1 152 ? 19.187 3.305 -11.816 1.00 93.12 152 MET A C 1
ATOM 1248 O O . MET A 1 152 ? 19.627 3.124 -12.938 1.00 93.12 152 MET A O 1
ATOM 1252 N N . ARG A 1 153 ? 19.133 2.317 -10.917 1.00 91.94 153 ARG A N 1
ATOM 1253 C CA . ARG A 1 153 ? 19.649 0.969 -11.189 1.00 91.94 153 ARG A CA 1
ATOM 1254 C C . ARG A 1 153 ? 18.896 0.240 -12.307 1.00 91.94 153 ARG A C 1
ATOM 1256 O O . ARG A 1 153 ? 19.480 -0.598 -12.975 1.00 91.94 153 ARG A O 1
ATOM 1263 N N . VAL A 1 154 ? 17.585 0.452 -12.432 1.00 87.19 154 VAL A N 1
ATOM 1264 C CA . VAL A 1 154 ? 16.740 -0.299 -13.380 1.00 87.19 154 VAL A CA 1
ATOM 1265 C C . VAL A 1 154 ? 16.696 0.360 -14.757 1.00 87.19 154 VAL A C 1
ATOM 1267 O O . VAL A 1 154 ? 16.601 -0.353 -15.747 1.00 87.19 154 VAL A O 1
ATOM 1270 N N . TYR A 1 155 ? 16.741 1.689 -14.813 1.00 88.50 155 TYR A N 1
ATOM 1271 C CA . TYR A 1 155 ? 16.537 2.466 -16.039 1.00 88.50 155 TYR A CA 1
ATOM 1272 C C . TYR A 1 155 ? 17.771 3.275 -16.457 1.00 88.50 155 TYR A C 1
ATOM 1274 O O . TYR A 1 155 ? 17.659 4.116 -17.338 1.00 88.50 155 TYR A O 1
ATOM 1282 N N . ASP A 1 156 ? 18.912 3.061 -15.795 1.00 88.44 156 ASP A N 1
ATOM 1283 C CA . ASP A 1 156 ? 20.182 3.764 -16.035 1.00 88.44 156 ASP A CA 1
ATOM 1284 C C . ASP A 1 156 ? 20.060 5.301 -16.028 1.00 88.44 156 ASP A C 1
ATOM 1286 O O . ASP A 1 156 ? 20.725 6.036 -16.751 1.00 88.44 156 ASP A O 1
ATOM 1290 N N . GLY A 1 157 ? 19.145 5.814 -15.203 1.00 89.88 157 GLY A N 1
ATOM 1291 C CA . GLY A 1 157 ? 18.832 7.234 -15.180 1.00 89.88 157 GLY A CA 1
ATOM 1292 C C . GLY A 1 157 ? 17.681 7.589 -14.250 1.00 89.88 157 GLY A C 1
ATOM 1293 O O . GLY A 1 157 ? 17.026 6.733 -13.653 1.00 89.88 157 GLY A O 1
ATOM 1294 N N . PHE A 1 158 ? 17.435 8.891 -14.116 1.00 90.25 158 PHE A N 1
ATOM 1295 C CA . PHE A 1 158 ? 16.322 9.444 -13.342 1.00 90.25 158 PHE A CA 1
ATOM 1296 C C . PHE A 1 158 ? 15.519 10.443 -14.185 1.00 90.25 158 PHE A C 1
ATOM 1298 O O . PHE A 1 158 ? 15.260 11.571 -13.774 1.00 90.25 158 PHE A O 1
ATOM 1305 N N . ASP A 1 159 ? 15.141 10.011 -15.388 1.00 87.38 159 ASP A N 1
ATOM 1306 C CA . ASP A 1 159 ? 14.277 10.758 -16.302 1.00 87.38 159 ASP A CA 1
ATOM 1307 C C . ASP A 1 159 ? 12.864 10.144 -16.297 1.00 87.38 159 ASP A C 1
ATOM 1309 O O . ASP A 1 159 ? 12.693 8.999 -16.725 1.00 87.38 159 ASP A O 1
ATOM 1313 N N . PRO A 1 160 ? 11.824 10.877 -15.854 1.00 83.00 160 PRO A N 1
ATOM 1314 C CA . PRO A 1 160 ? 10.445 10.402 -15.882 1.00 83.00 160 PRO A CA 1
ATOM 1315 C C . PRO A 1 160 ? 9.973 9.909 -17.253 1.00 83.00 160 PRO A C 1
ATOM 1317 O O . PRO A 1 160 ? 9.069 9.084 -17.297 1.00 83.00 160 PRO A O 1
ATOM 1320 N N . LYS A 1 161 ? 10.559 10.373 -18.363 1.00 85.25 161 LYS A N 1
ATOM 1321 C CA . LYS A 1 161 ? 10.182 9.929 -19.714 1.00 85.25 161 LYS A CA 1
ATOM 1322 C C . LYS A 1 161 ? 10.716 8.539 -20.069 1.00 85.25 161 LYS A C 1
ATOM 1324 O O . LYS A 1 161 ? 10.171 7.903 -20.964 1.00 85.25 161 LYS A O 1
ATOM 1329 N N . GLN A 1 162 ? 11.751 8.072 -19.372 1.00 85.56 162 GLN A N 1
ATOM 1330 C CA . GLN A 1 162 ? 12.483 6.837 -19.687 1.00 85.56 162 GLN A CA 1
ATOM 1331 C C . GLN A 1 162 ? 12.207 5.699 -18.694 1.00 85.56 162 GLN A C 1
ATOM 1333 O O . GLN A 1 162 ? 12.674 4.578 -18.871 1.00 85.56 162 GLN A O 1
ATOM 1338 N N . ILE A 1 163 ? 11.429 5.965 -17.644 1.00 85.62 163 ILE A N 1
ATOM 1339 C CA . ILE A 1 163 ? 11.060 4.965 -16.637 1.00 85.62 163 ILE A CA 1
ATOM 1340 C C . ILE A 1 163 ? 9.683 4.364 -16.940 1.00 85.62 163 ILE A C 1
ATOM 1342 O O . ILE A 1 163 ? 8.831 5.009 -17.546 1.00 85.62 163 ILE A O 1
ATOM 1346 N N . GLY A 1 164 ? 9.423 3.144 -16.468 1.00 79.00 164 GLY A N 1
ATOM 1347 C CA . GLY A 1 164 ? 8.142 2.460 -16.671 1.00 79.00 164 GLY A CA 1
ATOM 1348 C C . GLY A 1 164 ? 6.933 3.208 -16.088 1.00 79.00 164 GLY A C 1
ATOM 1349 O O . GLY A 1 164 ? 7.038 3.897 -15.068 1.00 79.00 164 GLY A O 1
ATOM 1350 N N . VAL A 1 165 ? 5.764 3.024 -16.710 1.00 79.81 165 VAL A N 1
ATOM 1351 C CA . VAL A 1 165 ? 4.509 3.755 -16.428 1.00 79.81 165 VAL A CA 1
ATOM 1352 C C . VAL A 1 165 ? 4.121 3.723 -14.945 1.00 79.81 165 VAL A C 1
ATOM 1354 O O . VAL A 1 165 ? 3.724 4.745 -14.379 1.00 79.81 165 VAL A O 1
ATOM 1357 N N . GLU A 1 166 ? 4.279 2.581 -14.271 1.00 76.56 166 GLU A N 1
ATOM 1358 C CA . GLU A 1 166 ? 4.006 2.469 -12.833 1.00 76.56 166 GLU A CA 1
ATOM 1359 C C . GLU A 1 166 ? 4.894 3.408 -11.991 1.00 76.56 166 GLU A C 1
ATOM 1361 O O . GLU A 1 166 ? 4.416 4.070 -11.062 1.00 76.56 166 GLU A O 1
ATOM 1366 N N . PHE A 1 167 ? 6.186 3.507 -12.318 1.00 83.31 167 PHE A N 1
ATOM 1367 C CA . PHE A 1 167 ? 7.109 4.407 -11.625 1.00 83.31 167 PHE A CA 1
ATOM 1368 C C . PHE A 1 167 ? 6.765 5.868 -11.899 1.00 83.31 167 PHE A C 1
ATOM 1370 O O . PHE A 1 167 ? 6.746 6.653 -10.950 1.00 83.31 167 PHE A O 1
ATOM 1377 N N . GLN A 1 168 ? 6.406 6.215 -13.139 1.00 86.94 168 GLN A N 1
ATOM 1378 C CA . GLN A 1 168 ? 5.957 7.566 -13.493 1.00 86.94 168 GLN A CA 1
ATOM 1379 C C . GLN A 1 168 ? 4.733 7.982 -12.672 1.00 86.94 168 GLN A C 1
ATOM 1381 O O . GLN A 1 168 ? 4.732 9.038 -12.040 1.00 86.94 168 GLN A O 1
ATOM 1386 N N . LYS A 1 169 ? 3.705 7.123 -12.610 1.00 85.44 169 LYS A N 1
ATOM 1387 C CA . LYS A 1 169 ? 2.478 7.387 -11.842 1.00 85.44 169 LYS A CA 1
ATOM 1388 C C . LYS A 1 169 ? 2.773 7.590 -10.356 1.00 85.44 169 LYS A C 1
ATOM 1390 O O . LYS A 1 169 ? 2.181 8.460 -9.720 1.00 85.44 169 LYS A O 1
ATOM 1395 N N . ASN A 1 170 ? 3.680 6.792 -9.796 1.00 87.25 170 ASN A N 1
ATOM 1396 C CA . ASN A 1 170 ? 4.077 6.911 -8.397 1.00 87.25 170 ASN A CA 1
ATOM 1397 C C . ASN A 1 170 ? 4.893 8.180 -8.121 1.00 87.25 170 ASN A C 1
ATOM 1399 O O . ASN A 1 170 ? 4.605 8.858 -7.139 1.00 87.25 170 ASN A O 1
ATOM 1403 N N . LEU A 1 171 ? 5.853 8.523 -8.986 1.00 91.50 171 LEU A N 1
ATOM 1404 C CA . LEU A 1 171 ? 6.619 9.766 -8.871 1.00 91.50 171 LEU A CA 1
ATOM 1405 C C . LEU A 1 171 ? 5.722 10.993 -8.996 1.00 91.50 171 LEU A C 1
ATOM 1407 O O . LEU A 1 171 ? 5.869 11.920 -8.213 1.00 91.50 171 LEU A O 1
ATOM 1411 N N . LYS A 1 172 ? 4.759 10.987 -9.924 1.00 92.75 172 LYS A N 1
ATOM 1412 C CA . LYS A 1 172 ? 3.801 12.087 -10.070 1.00 92.75 172 LYS A CA 1
ATOM 1413 C C . LYS A 1 172 ? 3.051 12.354 -8.762 1.00 92.75 172 LYS A C 1
ATOM 1415 O O . LYS A 1 172 ? 3.016 13.492 -8.311 1.00 92.75 172 LYS A O 1
ATOM 1420 N N . LYS A 1 173 ? 2.531 11.303 -8.117 1.00 92.31 173 LYS A N 1
ATOM 1421 C CA . LYS A 1 173 ? 1.859 11.423 -6.811 1.00 92.31 173 LYS A CA 1
ATOM 1422 C C . LYS A 1 173 ? 2.788 11.939 -5.713 1.00 92.31 173 LYS A C 1
ATOM 1424 O O . LYS A 1 173 ? 2.353 12.698 -4.856 1.00 92.31 173 LYS A O 1
ATOM 1429 N N . ASP A 1 174 ? 4.058 11.537 -5.720 1.00 94.88 174 ASP A N 1
ATOM 1430 C CA . ASP A 1 174 ? 5.027 12.084 -4.768 1.00 94.88 174 ASP A CA 1
ATOM 1431 C C . ASP A 1 174 ? 5.276 13.577 -5.026 1.00 94.88 174 ASP A C 1
ATOM 1433 O O . ASP A 1 174 ? 5.255 14.363 -4.085 1.00 94.88 174 ASP A O 1
ATOM 1437 N N . ILE A 1 175 ? 5.449 13.980 -6.289 1.00 95.50 175 ILE A N 1
ATOM 1438 C CA . ILE A 1 175 ? 5.658 15.377 -6.701 1.00 95.50 175 ILE A CA 1
ATOM 1439 C C . ILE A 1 175 ? 4.460 16.252 -6.316 1.00 95.50 175 ILE A C 1
ATOM 1441 O O . ILE A 1 175 ? 4.657 17.358 -5.823 1.00 95.50 175 ILE A O 1
ATOM 1445 N N . GLU A 1 176 ? 3.231 15.759 -6.479 1.00 96.06 176 GLU A N 1
ATOM 1446 C CA . GLU A 1 176 ? 2.015 16.458 -6.042 1.00 96.06 176 GLU A CA 1
ATOM 1447 C C . GLU A 1 176 ? 2.056 16.778 -4.540 1.00 96.06 176 GLU A C 1
ATOM 1449 O O . GLU A 1 176 ? 1.762 17.903 -4.133 1.00 96.06 176 GLU A O 1
ATOM 1454 N N . VAL A 1 177 ? 2.482 15.822 -3.707 1.00 96.12 177 VAL A N 1
ATOM 1455 C CA . VAL A 1 177 ? 2.624 16.051 -2.261 1.00 96.12 177 VAL A CA 1
ATOM 1456 C C . VAL A 1 177 ? 3.815 16.956 -1.943 1.00 96.12 177 VAL A C 1
ATOM 1458 O O . VAL A 1 177 ? 3.704 17.811 -1.065 1.00 96.12 177 VAL A O 1
ATOM 1461 N N . ILE A 1 178 ? 4.927 16.834 -2.671 1.00 97.50 178 ILE A N 1
ATOM 1462 C CA . ILE A 1 178 ? 6.068 17.748 -2.538 1.00 97.50 178 ILE A CA 1
ATOM 1463 C C . ILE A 1 178 ? 5.618 19.183 -2.813 1.00 97.50 178 ILE A C 1
ATOM 1465 O O . ILE A 1 178 ? 5.831 20.043 -1.971 1.00 97.50 178 ILE A O 1
ATOM 1469 N N . TYR A 1 179 ? 4.942 19.457 -3.929 1.00 97.06 179 TYR A N 1
ATOM 1470 C CA . TYR A 1 179 ? 4.470 20.809 -4.251 1.00 97.06 179 TYR A CA 1
ATOM 1471 C C . TYR A 1 179 ? 3.420 21.340 -3.279 1.00 97.06 179 TYR A C 1
ATOM 1473 O O . TYR A 1 179 ? 3.300 22.552 -3.120 1.00 97.06 179 TYR A O 1
ATOM 1481 N N . LYS A 1 180 ? 2.688 20.455 -2.601 1.00 96.94 180 LYS A N 1
ATOM 1482 C CA . LYS A 1 180 ? 1.741 20.846 -1.559 1.00 96.94 180 LYS A CA 1
ATOM 1483 C C . LYS A 1 180 ? 2.421 21.324 -0.270 1.00 96.94 180 LYS A C 1
ATOM 1485 O O . LYS A 1 180 ? 1.870 22.194 0.397 1.00 96.94 180 LYS A O 1
ATOM 1490 N N . TYR A 1 181 ? 3.560 20.738 0.111 1.00 97.69 181 TYR A N 1
ATOM 1491 C CA . TYR A 1 181 ? 4.164 20.953 1.437 1.00 97.69 181 TYR A CA 1
ATOM 1492 C C . TYR A 1 181 ? 5.574 21.553 1.424 1.00 97.69 181 TYR A C 1
ATOM 1494 O O . TYR A 1 181 ? 6.019 22.048 2.455 1.00 97.69 181 TYR A O 1
ATOM 1502 N N . ALA A 1 182 ? 6.306 21.499 0.314 1.00 97.31 182 ALA A N 1
ATOM 1503 C CA . ALA A 1 182 ? 7.627 22.104 0.209 1.00 97.31 182 ALA A CA 1
ATOM 1504 C C . ALA A 1 182 ? 7.531 23.631 0.096 1.00 97.31 182 ALA A C 1
ATOM 1506 O O . ALA A 1 182 ? 6.570 24.178 -0.443 1.00 97.31 182 ALA A O 1
ATOM 1507 N N . ASP A 1 183 ? 8.575 24.325 0.545 1.00 96.62 183 ASP A N 1
ATOM 1508 C CA . ASP A 1 183 ? 8.741 25.749 0.271 1.00 96.62 183 ASP A CA 1
ATOM 1509 C C . ASP A 1 183 ? 8.880 26.002 -1.228 1.00 96.62 183 ASP A C 1
ATOM 1511 O O . ASP A 1 183 ? 9.447 25.190 -1.967 1.00 96.62 183 ASP A O 1
ATOM 1515 N N . LYS A 1 184 ? 8.468 27.200 -1.653 1.00 95.94 184 LYS A N 1
ATOM 1516 C CA . LYS A 1 184 ? 8.567 27.649 -3.046 1.00 95.94 184 LYS A CA 1
ATOM 1517 C C . LYS A 1 184 ? 9.964 27.434 -3.638 1.00 95.94 184 LYS A C 1
ATOM 1519 O O . LYS A 1 184 ? 10.077 26.931 -4.746 1.00 95.94 184 LYS A O 1
ATOM 1524 N N . TYR A 1 185 ? 11.022 27.737 -2.882 1.00 96.06 185 TYR A N 1
ATOM 1525 C CA . TYR A 1 185 ? 12.405 27.541 -3.331 1.00 96.06 185 TYR A CA 1
ATOM 1526 C C . TYR A 1 185 ? 12.723 26.071 -3.659 1.00 96.06 185 TYR A C 1
ATOM 1528 O O . TYR A 1 185 ? 13.267 25.773 -4.722 1.00 96.06 185 TYR A O 1
ATOM 1536 N N . ALA A 1 186 ? 12.354 25.138 -2.777 1.00 95.81 186 ALA A N 1
ATOM 1537 C CA . ALA A 1 186 ? 12.595 23.711 -2.985 1.00 95.81 186 ALA A CA 1
ATOM 1538 C C . ALA A 1 186 ? 11.744 23.155 -4.141 1.00 95.81 186 ALA A C 1
ATOM 1540 O O . ALA A 1 186 ? 12.241 22.381 -4.961 1.00 95.81 186 ALA A O 1
ATOM 1541 N N . ALA A 1 187 ? 10.486 23.595 -4.242 1.00 95.69 187 ALA A N 1
ATOM 1542 C CA . ALA A 1 187 ? 9.585 23.245 -5.336 1.00 95.69 187 ALA A CA 1
ATOM 1543 C C . ALA A 1 187 ? 10.095 23.748 -6.700 1.00 95.69 187 ALA A C 1
ATOM 1545 O O . ALA A 1 187 ? 10.157 22.978 -7.662 1.00 95.69 187 ALA A O 1
ATOM 1546 N N . ASP A 1 188 ? 10.504 25.015 -6.780 1.00 95.69 188 ASP A N 1
ATOM 1547 C CA . ASP A 1 188 ? 11.022 25.629 -8.004 1.00 95.69 188 ASP A CA 1
ATOM 1548 C C . ASP A 1 188 ? 12.338 24.973 -8.440 1.00 95.69 188 ASP A C 1
ATOM 1550 O O . ASP A 1 188 ? 12.521 24.699 -9.628 1.00 95.69 188 ASP A O 1
ATOM 1554 N N . ASN A 1 189 ? 13.224 24.646 -7.494 1.00 95.44 189 ASN A N 1
ATOM 1555 C CA . ASN A 1 189 ? 14.455 23.915 -7.789 1.00 95.44 189 ASN A CA 1
ATOM 1556 C C . ASN A 1 189 ? 14.179 22.519 -8.343 1.00 95.44 189 ASN A C 1
ATOM 1558 O O . ASN A 1 189 ? 14.780 22.155 -9.349 1.00 95.44 189 ASN A O 1
ATOM 1562 N N . LEU A 1 190 ? 13.245 21.764 -7.752 1.00 96.06 190 LEU A N 1
ATOM 1563 C CA . LEU A 1 190 ? 12.844 20.463 -8.291 1.00 96.06 190 LEU A CA 1
ATOM 1564 C C . LEU A 1 190 ? 12.268 20.589 -9.708 1.00 96.06 190 LEU A C 1
ATOM 1566 O O . LEU A 1 190 ? 12.559 19.764 -10.570 1.00 96.06 190 LEU A O 1
ATOM 1570 N N . LYS A 1 191 ? 11.449 21.620 -9.952 1.00 93.94 191 LYS A N 1
ATOM 1571 C CA . LYS A 1 191 ? 10.824 21.866 -11.258 1.00 93.94 191 LYS A CA 1
ATOM 1572 C C . LYS A 1 191 ? 11.853 22.206 -12.338 1.00 93.94 191 LYS A C 1
ATOM 1574 O O . LYS A 1 191 ? 11.719 21.741 -13.465 1.00 93.94 191 LYS A O 1
ATOM 1579 N N . ARG A 1 192 ? 12.841 23.042 -12.009 1.00 94.31 192 ARG A N 1
ATOM 1580 C CA . ARG A 1 192 ? 13.882 23.496 -12.947 1.00 94.31 192 ARG A CA 1
ATOM 1581 C C . ARG A 1 192 ? 14.971 22.448 -13.150 1.00 94.31 192 ARG A C 1
ATOM 1583 O O . ARG A 1 192 ? 15.454 22.288 -14.262 1.00 94.31 192 ARG A O 1
ATOM 1590 N N . ASN A 1 193 ? 15.329 21.734 -12.086 1.00 93.56 193 ASN A N 1
ATOM 1591 C CA . ASN A 1 193 ? 16.448 20.804 -12.044 1.00 93.56 193 ASN A CA 1
ATOM 1592 C C . ASN A 1 193 ? 15.966 19.442 -11.533 1.00 93.56 193 ASN A C 1
ATOM 1594 O O . ASN A 1 193 ? 16.208 19.067 -10.385 1.00 93.56 193 ASN A O 1
ATOM 1598 N N . PHE A 1 194 ? 15.262 18.685 -12.373 1.00 93.62 194 PHE A N 1
ATOM 1599 C CA . PHE A 1 194 ? 14.757 17.374 -11.970 1.00 93.62 194 PHE A CA 1
ATOM 1600 C C . PHE A 1 194 ? 15.891 16.338 -11.926 1.00 93.62 194 PHE A C 1
ATOM 1602 O O . PHE A 1 194 ? 16.205 15.691 -12.920 1.00 93.62 194 PHE A O 1
ATOM 1609 N N . THR A 1 195 ? 16.527 16.193 -10.761 1.00 94.81 195 THR A N 1
ATOM 1610 C CA . THR A 1 195 ? 17.611 15.227 -10.519 1.00 94.81 195 THR A CA 1
ATOM 1611 C C . THR A 1 195 ? 17.354 14.414 -9.244 1.00 94.81 195 THR A C 1
ATOM 1613 O O . THR A 1 195 ? 16.567 14.842 -8.391 1.00 94.81 195 THR A O 1
ATOM 1616 N N . PRO A 1 196 ? 18.040 13.266 -9.054 1.00 95.75 196 PRO A N 1
ATOM 1617 C CA . PRO A 1 196 ? 18.007 12.492 -7.810 1.00 95.75 196 PRO A CA 1
ATOM 1618 C C . PRO A 1 196 ? 18.190 13.343 -6.550 1.00 95.75 196 PRO A C 1
ATOM 1620 O O . PRO A 1 196 ? 17.457 13.187 -5.571 1.00 95.75 196 PRO A O 1
ATOM 1623 N N . TYR A 1 197 ? 19.156 14.263 -6.594 1.00 96.06 197 TYR A N 1
ATOM 1624 C CA . TYR A 1 197 ? 19.484 15.152 -5.487 1.00 96.06 197 TYR A CA 1
ATOM 1625 C C . TYR A 1 197 ? 18.321 16.096 -5.175 1.00 96.06 197 TYR A C 1
ATOM 1627 O O . TYR A 1 197 ? 17.794 16.071 -4.063 1.00 96.06 197 TYR A O 1
ATOM 1635 N N . TYR A 1 198 ? 17.861 16.867 -6.166 1.00 97.12 198 TYR A N 1
ATOM 1636 C CA . TYR A 1 198 ? 16.793 17.845 -5.956 1.00 97.12 198 TYR A CA 1
ATOM 1637 C C . TYR A 1 198 ? 15.462 17.189 -5.580 1.00 97.12 198 TYR A C 1
ATOM 1639 O O . TYR A 1 198 ? 14.717 17.755 -4.784 1.00 97.12 198 TYR A O 1
ATOM 1647 N N . PHE A 1 199 ? 15.179 15.978 -6.072 1.00 97.06 199 PHE A N 1
ATOM 1648 C CA . PHE A 1 199 ? 14.006 15.214 -5.645 1.00 97.06 199 PHE A CA 1
ATOM 1649 C C . PHE A 1 199 ? 14.066 14.867 -4.154 1.00 97.06 199 PHE A C 1
ATOM 1651 O O . PHE A 1 199 ? 13.118 15.135 -3.418 1.00 97.06 199 PHE A O 1
ATOM 1658 N N . VAL A 1 200 ? 15.184 14.312 -3.677 1.00 97.25 200 VAL A N 1
ATOM 1659 C CA . VAL A 1 200 ? 15.339 13.936 -2.262 1.00 97.25 200 VAL A CA 1
ATOM 1660 C C . VAL A 1 200 ? 15.369 15.163 -1.348 1.00 97.25 200 VAL A C 1
ATOM 1662 O O . VAL A 1 200 ? 14.778 15.120 -0.269 1.00 97.25 200 VAL A O 1
ATOM 1665 N N . GLU A 1 201 ? 16.008 16.259 -1.758 1.00 97.38 201 GLU A N 1
ATOM 1666 C CA . GLU A 1 201 ? 15.999 17.509 -0.987 1.00 97.38 201 GLU A CA 1
ATOM 1667 C C . GLU A 1 201 ? 14.597 18.123 -0.905 1.00 97.38 201 GLU A C 1
ATOM 1669 O O . GLU A 1 201 ? 14.167 18.539 0.173 1.00 97.38 201 GLU A O 1
ATOM 1674 N N . ALA A 1 202 ? 13.832 18.098 -1.998 1.00 97.81 202 ALA A N 1
ATOM 1675 C CA . ALA A 1 202 ? 12.449 18.556 -1.982 1.00 97.81 202 ALA A CA 1
ATOM 1676 C C . ALA A 1 202 ? 11.561 17.675 -1.084 1.00 97.81 202 ALA A C 1
ATOM 1678 O O . ALA A 1 202 ? 10.733 18.205 -0.343 1.00 97.81 202 ALA A O 1
ATOM 1679 N N . VAL A 1 203 ? 11.781 16.352 -1.059 1.00 97.94 203 VAL A N 1
ATOM 1680 C CA . VAL A 1 203 ? 11.128 15.452 -0.090 1.00 97.94 203 VAL A CA 1
ATOM 1681 C C . VAL A 1 203 ? 11.476 15.851 1.343 1.00 97.94 203 VAL A C 1
ATOM 1683 O O . VAL A 1 203 ? 10.565 16.020 2.147 1.00 97.94 203 VAL A O 1
ATOM 1686 N N . LYS A 1 204 ? 12.762 16.032 1.678 1.00 97.75 204 LYS A N 1
ATOM 1687 C CA . LYS A 1 204 ? 13.192 16.437 3.031 1.00 97.75 204 LYS A CA 1
ATOM 1688 C C . LYS A 1 204 ? 12.542 17.747 3.475 1.00 97.75 204 LYS A C 1
ATOM 1690 O O . LYS A 1 204 ? 12.083 17.847 4.611 1.00 97.75 204 LYS A O 1
ATOM 1695 N N . ASN A 1 205 ? 12.490 18.732 2.580 1.00 98.00 205 ASN A N 1
ATOM 1696 C CA . ASN A 1 205 ? 11.858 20.018 2.855 1.00 98.00 205 ASN A CA 1
ATOM 1697 C C . ASN A 1 205 ? 10.334 19.884 3.035 1.00 98.00 205 ASN A C 1
ATOM 1699 O O . ASN A 1 205 ? 9.771 20.483 3.948 1.00 98.00 205 ASN A O 1
ATOM 1703 N N . ALA A 1 206 ? 9.672 19.059 2.221 1.00 97.88 206 ALA A N 1
ATOM 1704 C CA . ALA A 1 206 ? 8.237 18.828 2.331 1.00 97.88 206 ALA A CA 1
ATOM 1705 C C . ALA A 1 206 ? 7.864 18.102 3.632 1.00 97.88 206 ALA A C 1
ATOM 1707 O O . ALA A 1 206 ? 6.976 18.553 4.355 1.00 97.88 206 ALA A O 1
ATOM 1708 N N . VAL A 1 207 ? 8.541 16.994 3.971 1.00 96.75 207 VAL A N 1
ATOM 1709 C CA . VAL A 1 207 ? 8.119 16.124 5.086 1.00 96.75 207 VAL A CA 1
ATOM 1710 C C . VAL A 1 207 ? 8.099 16.839 6.433 1.00 96.75 207 VAL A C 1
ATOM 1712 O O . VAL A 1 207 ? 7.242 16.530 7.258 1.00 96.75 207 VAL A O 1
ATOM 1715 N N . VAL A 1 208 ? 8.970 17.823 6.672 1.00 95.62 208 VAL A N 1
ATOM 1716 C CA . VAL A 1 208 ? 8.982 18.555 7.951 1.00 95.62 208 VAL A CA 1
ATOM 1717 C C . VAL A 1 208 ? 7.731 19.415 8.162 1.00 95.62 208 VAL A C 1
ATOM 1719 O O . VAL A 1 208 ? 7.374 19.668 9.311 1.00 95.62 208 VAL A O 1
ATOM 1722 N N . LYS A 1 209 ? 7.033 19.801 7.084 1.00 95.50 209 LYS A N 1
ATOM 1723 C CA . LYS A 1 209 ? 5.800 20.612 7.123 1.00 95.50 209 LYS A CA 1
ATOM 1724 C C . LYS A 1 209 ? 4.518 19.793 7.001 1.00 95.50 209 LYS A C 1
ATOM 1726 O O . LYS A 1 209 ? 3.421 20.346 6.970 1.00 95.50 209 LYS A O 1
ATOM 1731 N N . THR A 1 210 ? 4.641 18.477 6.884 1.00 95.44 210 THR A N 1
ATOM 1732 C CA . THR A 1 210 ? 3.476 17.601 6.758 1.00 95.44 210 THR A CA 1
ATOM 1733 C C . THR A 1 210 ? 2.741 17.438 8.088 1.00 95.44 210 THR A C 1
ATOM 1735 O O . THR A 1 210 ? 3.367 17.577 9.142 1.00 95.44 210 THR A O 1
ATOM 1738 N N . PRO A 1 211 ? 1.433 17.117 8.079 1.00 95.38 211 PRO A N 1
ATOM 1739 C CA . PRO A 1 211 ? 0.702 16.813 9.305 1.00 95.38 211 PRO A CA 1
ATOM 1740 C C . PRO A 1 211 ? 1.319 15.640 10.075 1.00 95.38 211 PRO A C 1
ATOM 1742 O O . PRO A 1 211 ? 2.085 14.846 9.522 1.00 95.38 211 PRO A O 1
ATOM 1745 N N . GLU A 1 212 ? 0.955 15.519 11.349 1.00 95.19 212 GLU A N 1
ATOM 1746 C CA . GLU A 1 212 ? 1.286 14.340 12.150 1.00 95.19 212 GLU A CA 1
ATOM 1747 C C . GLU A 1 212 ? 0.728 13.059 11.498 1.00 95.19 212 GLU A C 1
ATOM 1749 O O . GLU A 1 212 ? -0.333 13.100 10.856 1.00 95.19 212 GLU A O 1
ATOM 1754 N N . PRO A 1 213 ? 1.438 11.923 11.634 1.00 96.06 213 PRO A N 1
ATOM 1755 C CA . PRO A 1 213 ? 0.959 10.644 11.147 1.00 96.06 213 PRO A CA 1
ATOM 1756 C C . PRO A 1 213 ? -0.373 10.279 11.799 1.00 96.06 213 PRO A C 1
ATOM 1758 O O . PRO A 1 213 ? -0.586 10.521 12.984 1.00 96.06 213 PRO A O 1
ATOM 1761 N N . ARG A 1 214 ? -1.269 9.668 11.031 1.00 96.50 214 ARG A N 1
ATOM 1762 C CA . ARG A 1 214 ? -2.579 9.232 11.520 1.00 96.50 214 ARG A CA 1
ATOM 1763 C C . ARG A 1 214 ? -3.126 8.065 10.713 1.00 96.50 214 ARG A C 1
ATOM 1765 O O . ARG A 1 214 ? -2.631 7.766 9.624 1.00 96.50 214 ARG A O 1
ATOM 1772 N N . LEU A 1 215 ? -4.173 7.433 11.226 1.00 95.94 215 LEU A N 1
ATOM 1773 C CA . LEU A 1 215 ? -4.993 6.534 10.423 1.00 95.94 215 LEU A CA 1
ATOM 1774 C C . LEU A 1 215 ? -5.806 7.354 9.423 1.00 95.94 215 LEU A C 1
ATOM 1776 O O . LEU A 1 215 ? -6.306 8.435 9.757 1.00 95.94 215 LEU A O 1
ATOM 1780 N N . THR A 1 216 ? -5.953 6.831 8.212 1.00 93.31 216 THR A N 1
ATOM 1781 C CA . THR A 1 216 ? -6.814 7.408 7.177 1.00 93.31 216 THR A CA 1
ATOM 1782 C C . THR A 1 216 ? -7.884 6.418 6.762 1.00 93.31 216 THR A C 1
ATOM 1784 O O . THR A 1 216 ? -7.709 5.208 6.877 1.00 93.31 216 THR A O 1
ATOM 1787 N N . VAL A 1 217 ? -9.002 6.955 6.287 1.00 89.88 217 VAL A N 1
ATOM 1788 C CA . VAL A 1 217 ? -10.033 6.180 5.607 1.00 89.88 217 VAL A CA 1
ATOM 1789 C C . VAL A 1 217 ? -9.921 6.483 4.125 1.00 89.88 217 VAL A C 1
ATOM 1791 O O . VAL A 1 217 ? -10.016 7.646 3.726 1.00 89.88 217 VAL A O 1
ATOM 1794 N N . SER A 1 218 ? -9.713 5.458 3.308 1.00 76.19 218 SER A N 1
ATOM 1795 C CA . SER A 1 218 ? -9.631 5.638 1.864 1.00 76.19 218 SER A CA 1
ATOM 1796 C C . SER A 1 218 ? -10.993 5.479 1.207 1.00 76.19 218 SER A C 1
ATOM 1798 O O . SER A 1 218 ? -11.732 4.521 1.428 1.00 76.19 218 SER A O 1
ATOM 1800 N N . HIS A 1 219 ? -11.315 6.461 0.367 1.00 55.53 219 HIS A N 1
ATOM 1801 C CA . HIS A 1 219 ? -12.559 6.539 -0.397 1.00 55.53 219 HIS A CA 1
ATOM 1802 C C . HIS A 1 219 ? -12.487 5.786 -1.734 1.00 55.53 219 HIS A C 1
ATOM 1804 O O . HIS A 1 219 ? -13.423 5.851 -2.525 1.00 55.53 219 HIS A O 1
ATOM 1810 N N . VAL A 1 220 ? -11.363 5.123 -2.031 1.00 45.91 220 VAL A N 1
ATOM 1811 C CA . VAL A 1 220 ? -11.024 4.700 -3.401 1.00 45.91 220 VAL A CA 1
ATOM 1812 C C . VAL A 1 220 ? -11.787 3.452 -3.862 1.00 45.91 220 VAL A C 1
ATOM 1814 O O . VAL A 1 220 ? -11.830 3.181 -5.058 1.00 45.91 220 VAL A O 1
ATOM 1817 N N . PHE A 1 221 ? -12.435 2.705 -2.969 1.00 47.81 221 PHE A N 1
ATOM 1818 C CA . PHE A 1 221 ? -13.139 1.480 -3.349 1.00 47.81 221 PHE A CA 1
ATOM 1819 C C . PHE A 1 221 ? -14.662 1.630 -3.250 1.00 47.81 221 PHE A C 1
ATOM 1821 O O . PHE A 1 221 ? -15.280 1.230 -2.271 1.00 47.81 221 PHE A O 1
ATOM 1828 N N . SER A 1 222 ? -15.284 2.129 -4.321 1.00 41.72 222 SER A N 1
ATOM 1829 C CA . SER A 1 222 ? -16.735 2.048 -4.565 1.00 41.72 222 SER A CA 1
ATOM 1830 C C . SER A 1 222 ? -17.207 0.644 -4.987 1.00 41.72 222 SER A C 1
ATOM 1832 O O . SER A 1 222 ? -18.300 0.488 -5.513 1.00 41.72 222 SER A O 1
ATOM 1834 N N . GLY A 1 223 ? -16.394 -0.404 -4.802 1.00 40.47 223 GLY A N 1
ATOM 1835 C CA . GLY A 1 223 ? -16.694 -1.758 -5.290 1.00 40.47 223 GLY A CA 1
ATOM 1836 C C . GLY A 1 223 ? -16.509 -1.941 -6.805 1.00 40.47 223 GLY A C 1
ATOM 1837 O O . GLY A 1 223 ? -16.241 -3.058 -7.239 1.00 40.47 223 GLY A O 1
ATOM 1838 N N . ASP A 1 224 ? -16.511 -0.861 -7.591 1.00 39.25 224 ASP A N 1
ATOM 1839 C CA . ASP A 1 224 ? -16.364 -0.897 -9.057 1.00 39.25 224 ASP A CA 1
ATOM 1840 C C . ASP A 1 224 ? -14.995 -1.428 -9.527 1.00 39.25 224 ASP A C 1
ATOM 1842 O O . ASP A 1 224 ? -14.868 -1.957 -10.628 1.00 39.25 224 ASP A O 1
ATOM 1846 N N . ILE A 1 225 ? -13.969 -1.331 -8.672 1.00 46.59 225 ILE A N 1
ATOM 1847 C CA . ILE A 1 225 ? -12.583 -1.763 -8.946 1.00 46.59 225 ILE A CA 1
ATOM 1848 C C . ILE A 1 225 ? -12.303 -3.174 -8.384 1.00 46.59 225 ILE A C 1
ATOM 1850 O O . ILE A 1 225 ? -11.222 -3.733 -8.582 1.00 46.59 225 ILE A O 1
ATOM 1854 N N . ALA A 1 226 ? -13.262 -3.794 -7.683 1.00 51.41 226 ALA A N 1
ATOM 1855 C CA . ALA A 1 226 ? -13.111 -5.171 -7.223 1.00 51.41 226 ALA A CA 1
ATOM 1856 C C . ALA A 1 226 ? -13.302 -6.109 -8.419 1.00 51.41 226 ALA A C 1
ATOM 1858 O O . ALA A 1 226 ? -14.412 -6.547 -8.700 1.00 51.41 226 ALA A O 1
ATOM 1859 N N . HIS A 1 227 ? -12.234 -6.394 -9.157 1.00 52.69 227 HIS A N 1
ATOM 1860 C CA . HIS A 1 227 ? -12.179 -7.549 -10.051 1.00 52.69 227 HIS A CA 1
ATOM 1861 C C . HIS A 1 227 ? -11.902 -8.802 -9.213 1.00 52.69 227 HIS A C 1
ATOM 1863 O O . HIS A 1 227 ? -11.261 -8.718 -8.159 1.00 52.69 227 HIS A O 1
ATOM 1869 N N . GLY A 1 228 ? -12.380 -9.964 -9.647 1.00 65.06 228 GLY A N 1
ATOM 1870 C CA . GLY A 1 228 ? -12.023 -11.203 -8.973 1.00 65.06 228 GLY A CA 1
ATOM 1871 C C . GLY A 1 228 ? -12.926 -11.695 -7.852 1.00 65.06 228 GLY A C 1
ATOM 1872 O O . GLY A 1 228 ? -14.015 -11.170 -7.589 1.00 65.06 228 GLY A O 1
ATOM 1873 N N . PRO A 1 229 ? -12.451 -12.733 -7.141 1.00 63.41 229 PRO A N 1
ATOM 1874 C CA . PRO A 1 229 ? -13.233 -13.428 -6.130 1.00 63.41 229 PRO A CA 1
ATOM 1875 C C . PRO A 1 229 ? -13.507 -12.577 -4.883 1.00 63.41 229 PRO A C 1
ATOM 1877 O O . PRO A 1 229 ? -14.379 -12.938 -4.103 1.00 63.41 229 PRO A O 1
ATOM 1880 N N . LYS A 1 230 ? -12.870 -11.406 -4.732 1.00 68.56 230 LYS A N 1
ATOM 1881 C CA . LYS A 1 230 ? -13.239 -10.395 -3.723 1.00 68.56 230 LYS A CA 1
ATOM 1882 C C . LYS A 1 230 ? -14.691 -9.946 -3.845 1.00 68.56 230 LYS A C 1
ATOM 1884 O O . LYS A 1 230 ? -15.298 -9.591 -2.843 1.00 68.56 230 LYS A O 1
ATOM 1889 N N . ARG A 1 231 ? -15.282 -10.018 -5.046 1.00 68.88 231 ARG A N 1
ATOM 1890 C CA . ARG A 1 231 ? -16.724 -9.800 -5.240 1.00 68.88 231 ARG A CA 1
ATOM 1891 C C . ARG A 1 231 ? -17.580 -10.780 -4.440 1.00 68.88 231 ARG A C 1
ATOM 1893 O O . ARG A 1 231 ? -18.674 -10.405 -4.051 1.00 68.88 231 ARG A O 1
ATOM 1900 N N . LYS A 1 232 ? -17.085 -11.988 -4.130 1.00 68.62 232 LYS A N 1
ATOM 1901 C CA . LYS A 1 232 ? -17.791 -12.962 -3.274 1.00 68.62 232 LYS A CA 1
ATOM 1902 C C . LYS A 1 232 ? -18.011 -12.441 -1.851 1.00 68.62 232 LYS A C 1
ATOM 1904 O O . LYS A 1 232 ? -18.885 -12.935 -1.152 1.00 68.62 232 LYS A O 1
ATOM 1909 N N . LEU A 1 233 ? -17.239 -11.435 -1.441 1.00 70.25 233 LEU A N 1
ATOM 1910 C CA . LEU A 1 233 ? -17.381 -10.760 -0.156 1.00 70.25 233 LEU A CA 1
ATOM 1911 C C . LEU A 1 233 ? -18.430 -9.634 -0.182 1.00 70.25 233 LEU A C 1
ATOM 1913 O O . LEU A 1 233 ? -18.746 -9.069 0.863 1.00 70.25 233 LEU A O 1
ATOM 1917 N N . LEU A 1 234 ? -18.972 -9.286 -1.354 1.00 69.12 234 LEU A N 1
ATOM 1918 C CA . LEU A 1 234 ? -19.823 -8.116 -1.557 1.00 69.12 234 LEU A CA 1
ATOM 1919 C C . LEU A 1 234 ? -21.239 -8.490 -2.036 1.00 69.12 234 LEU A C 1
ATOM 1921 O O . LEU A 1 234 ? -21.369 -9.349 -2.903 1.00 69.12 234 LEU A O 1
ATOM 1925 N N . PRO A 1 235 ? -22.303 -7.792 -1.583 1.00 59.47 235 PRO A N 1
ATOM 1926 C CA . PRO A 1 235 ? -22.395 -6.867 -0.458 1.00 59.47 235 PRO A CA 1
ATOM 1927 C C . PRO A 1 235 ? -23.157 -7.537 0.698 1.00 59.47 235 PRO A C 1
ATOM 1929 O O . PRO A 1 235 ? -24.347 -7.271 0.895 1.00 59.47 235 PRO A O 1
ATOM 1932 N N . ASP A 1 236 ? -22.502 -8.416 1.460 1.00 64.38 236 ASP A N 1
ATOM 1933 C CA . ASP A 1 236 ? -23.152 -9.012 2.631 1.00 64.38 236 ASP A CA 1
ATOM 1934 C C . ASP A 1 236 ? -23.397 -7.923 3.695 1.00 64.38 236 ASP A C 1
ATOM 1936 O O . ASP A 1 236 ? -22.484 -7.215 4.128 1.00 64.38 236 ASP A O 1
ATOM 1940 N N . ALA A 1 237 ? -24.659 -7.753 4.095 1.00 62.72 237 ALA A N 1
ATOM 1941 C CA . ALA A 1 237 ? -25.069 -6.763 5.085 1.00 62.72 237 ALA A CA 1
ATOM 1942 C C . ALA A 1 237 ? -24.685 -7.144 6.523 1.00 62.72 237 ALA A C 1
ATOM 1944 O O . ALA A 1 237 ? -24.785 -6.301 7.413 1.00 62.72 237 ALA A O 1
ATOM 1945 N N . LYS A 1 238 ? -24.259 -8.388 6.767 1.00 73.62 238 LYS A N 1
ATOM 1946 C CA . LYS A 1 238 ? -24.017 -8.914 8.118 1.00 73.62 238 LYS A CA 1
ATOM 1947 C C . LYS A 1 238 ? -22.539 -8.954 8.507 1.00 73.62 238 LYS A C 1
ATOM 1949 O O . LYS A 1 238 ? -22.234 -8.914 9.701 1.00 73.62 238 LYS A O 1
ATOM 1954 N N . ARG A 1 239 ? -21.623 -8.976 7.536 1.00 79.75 239 ARG A N 1
ATOM 1955 C CA . ARG A 1 239 ? -20.181 -9.161 7.774 1.00 79.75 239 ARG A CA 1
ATOM 1956 C C . ARG A 1 239 ? -19.434 -7.841 7.947 1.00 79.75 239 ARG A C 1
ATOM 1958 O O . ARG A 1 239 ? -19.778 -6.830 7.335 1.00 79.75 239 ARG A O 1
ATOM 1965 N N . ILE A 1 240 ? -18.382 -7.868 8.762 1.00 82.56 240 ILE A N 1
ATOM 1966 C CA . ILE A 1 240 ? -17.368 -6.809 8.826 1.00 82.56 240 ILE A CA 1
ATOM 1967 C C . ILE A 1 240 ? -16.243 -7.211 7.881 1.00 82.56 240 ILE A C 1
ATOM 1969 O O . ILE A 1 240 ? -15.632 -8.262 8.056 1.00 82.56 240 ILE A O 1
ATOM 1973 N N . ILE A 1 241 ? -15.972 -6.387 6.872 1.00 83.44 241 ILE A N 1
ATOM 1974 C CA . ILE A 1 241 ? -14.938 -6.671 5.874 1.00 83.44 241 ILE A CA 1
ATOM 1975 C C . ILE A 1 241 ? -14.096 -5.418 5.702 1.00 83.44 241 ILE A C 1
ATOM 1977 O O . ILE A 1 241 ? -14.616 -4.365 5.307 1.00 83.44 241 ILE A O 1
ATOM 1981 N N . LEU A 1 242 ? -12.813 -5.540 6.034 1.00 85.06 242 LEU A N 1
ATOM 1982 C CA . LEU A 1 242 ? -11.872 -4.428 6.068 1.00 85.06 242 LEU A CA 1
ATOM 1983 C C . LEU A 1 242 ? -10.619 -4.756 5.268 1.00 85.06 242 LEU A C 1
ATOM 1985 O O . LEU A 1 242 ? -10.051 -5.832 5.432 1.00 85.06 242 LEU A O 1
ATOM 1989 N N . GLU A 1 243 ? -10.166 -3.806 4.456 1.00 87.44 243 GLU A N 1
ATOM 1990 C CA . GLU A 1 243 ? -8.758 -3.721 4.081 1.00 87.44 243 GLU A CA 1
ATOM 1991 C C . GLU A 1 243 ? -8.059 -2.831 5.088 1.00 87.44 243 GLU A C 1
ATOM 1993 O O . GLU A 1 243 ? -8.551 -1.747 5.411 1.00 87.44 243 GLU A O 1
ATOM 1998 N N . ILE A 1 244 ? -6.906 -3.275 5.557 1.00 90.25 244 ILE A N 1
ATOM 1999 C CA . ILE A 1 244 ? -6.035 -2.463 6.384 1.00 90.25 244 ILE A CA 1
ATOM 2000 C C . ILE A 1 244 ? -4.670 -2.458 5.718 1.00 90.25 244 ILE A C 1
ATOM 2002 O O . ILE A 1 244 ? -4.057 -3.511 5.534 1.00 90.25 244 ILE A O 1
ATOM 2006 N N . GLU A 1 245 ? -4.188 -1.266 5.387 1.00 90.62 245 GLU A N 1
ATOM 2007 C CA . GLU A 1 245 ? -2.870 -1.059 4.810 1.00 90.62 245 GLU A CA 1
ATOM 2008 C C . GLU A 1 245 ? -1.917 -0.398 5.814 1.00 90.62 245 GLU A C 1
ATOM 2010 O O . GLU A 1 245 ? -1.676 0.812 5.735 1.00 90.62 245 GLU A O 1
ATOM 2015 N N . PRO A 1 246 ? -1.361 -1.136 6.798 1.00 91.50 246 PRO A N 1
ATOM 2016 C CA . PRO A 1 246 ? -0.317 -0.587 7.648 1.00 91.50 246 PRO A CA 1
ATOM 2017 C C . PRO A 1 246 ? 0.925 -0.245 6.822 1.00 91.50 246 PRO A C 1
ATOM 2019 O O . PRO A 1 246 ? 1.397 -1.037 5.992 1.00 91.50 246 PRO A O 1
ATOM 2022 N N . CYS A 1 247 ? 1.499 0.928 7.084 1.00 92.06 247 CYS A N 1
ATOM 2023 C CA . CYS A 1 247 ? 2.746 1.318 6.451 1.00 92.06 247 CYS A CA 1
ATOM 2024 C C . CYS A 1 247 ? 3.901 0.420 6.927 1.00 92.06 247 CYS A C 1
ATOM 2026 O O . CYS A 1 247 ? 3.922 -0.088 8.050 1.00 92.06 247 CYS A O 1
ATOM 2028 N N . GLU A 1 248 ? 4.899 0.231 6.067 1.00 90.81 248 GLU A N 1
ATOM 2029 C CA . GLU A 1 248 ? 6.098 -0.555 6.362 1.00 90.81 248 GLU A CA 1
ATOM 2030 C C . GLU A 1 248 ? 6.783 -0.104 7.651 1.00 90.81 248 GLU A C 1
ATOM 2032 O O . GLU A 1 248 ? 7.242 -0.947 8.414 1.00 90.81 248 GLU A O 1
ATOM 2037 N N . PHE A 1 249 ? 6.809 1.206 7.911 1.00 94.31 249 PHE A N 1
ATOM 2038 C CA . PHE A 1 249 ? 7.377 1.750 9.139 1.00 94.31 249 PHE A CA 1
ATOM 2039 C C . PHE A 1 249 ? 6.697 1.163 10.386 1.00 94.31 249 PHE A C 1
ATOM 2041 O O . PHE A 1 249 ? 7.384 0.678 11.281 1.00 94.31 249 PHE A O 1
ATOM 2048 N N . MET A 1 250 ? 5.361 1.123 10.410 1.00 94.31 250 MET A N 1
ATOM 2049 C CA . MET A 1 250 ? 4.606 0.527 11.514 1.00 94.31 250 MET A CA 1
ATOM 2050 C C . MET A 1 250 ? 4.854 -0.978 11.622 1.00 94.31 250 MET A C 1
ATOM 2052 O O . MET A 1 250 ? 5.092 -1.476 12.717 1.00 94.31 250 MET A O 1
ATOM 2056 N N . ASN A 1 251 ? 4.849 -1.697 10.497 1.00 90.38 251 ASN A N 1
ATOM 2057 C CA . ASN A 1 251 ? 5.038 -3.150 10.493 1.00 90.38 251 ASN A CA 1
ATOM 2058 C C . ASN A 1 251 ? 6.438 -3.578 10.949 1.00 90.38 251 ASN A C 1
ATOM 2060 O O . ASN A 1 251 ? 6.578 -4.624 11.572 1.00 90.38 251 ASN A O 1
ATOM 2064 N N . LEU A 1 252 ? 7.468 -2.798 10.616 1.00 92.25 252 LEU A N 1
ATOM 2065 C CA . LEU A 1 252 ? 8.854 -3.140 10.923 1.00 92.25 252 LEU A CA 1
ATOM 2066 C C . LEU A 1 252 ? 9.263 -2.680 12.325 1.00 92.25 252 LEU A C 1
ATOM 2068 O O . LEU A 1 252 ? 9.853 -3.454 13.072 1.00 92.25 252 LEU A O 1
ATOM 2072 N N . TRP A 1 253 ? 8.949 -1.433 12.685 1.00 94.44 253 TRP A N 1
ATOM 2073 C CA . TRP A 1 253 ? 9.465 -0.806 13.907 1.00 94.44 253 TRP A CA 1
ATOM 2074 C C . TRP A 1 253 ? 8.482 -0.848 15.075 1.00 94.44 253 TRP A C 1
ATOM 2076 O O . TRP A 1 253 ? 8.895 -0.818 16.233 1.00 94.44 253 TRP A O 1
ATOM 2086 N N . HIS A 1 254 ? 7.180 -0.947 14.794 1.00 96.00 254 HIS A N 1
ATOM 2087 C CA . HIS A 1 254 ? 6.130 -0.939 15.813 1.00 96.00 254 HIS A CA 1
ATOM 2088 C C . HIS A 1 254 ? 5.059 -2.030 15.592 1.00 96.00 254 HIS A C 1
ATOM 2090 O O . HIS A 1 254 ? 3.865 -1.735 15.720 1.00 96.00 254 HIS A O 1
ATOM 2096 N N . PRO A 1 255 ? 5.429 -3.297 15.299 1.00 95.12 255 PRO A N 1
ATOM 2097 C CA . PRO A 1 255 ? 4.472 -4.339 14.908 1.00 95.12 255 PRO A CA 1
ATOM 2098 C C . PRO A 1 255 ? 3.402 -4.600 15.974 1.00 95.12 255 PRO A C 1
ATOM 2100 O O . PRO A 1 255 ? 2.226 -4.769 15.657 1.00 95.12 255 PRO A O 1
ATOM 2103 N N . GLN A 1 256 ? 3.785 -4.568 17.254 1.00 96.00 256 GLN A N 1
ATOM 2104 C CA . GLN A 1 256 ? 2.846 -4.743 18.366 1.00 96.00 256 GLN A CA 1
ATOM 2105 C C . GLN A 1 256 ? 1.828 -3.599 18.443 1.00 96.00 256 GLN A C 1
ATOM 2107 O O . GLN A 1 256 ? 0.653 -3.834 18.722 1.00 96.00 256 GLN A O 1
ATOM 2112 N N . MET A 1 257 ? 2.259 -2.363 18.167 1.00 96.75 257 MET A N 1
ATOM 2113 C CA . MET A 1 257 ? 1.359 -1.212 18.150 1.00 96.75 257 MET A CA 1
ATOM 2114 C C . MET A 1 257 ? 0.425 -1.264 16.942 1.00 96.75 257 MET A C 1
ATOM 2116 O O . MET A 1 257 ? -0.767 -1.015 17.089 1.00 96.75 257 MET A O 1
ATOM 2120 N N . ALA A 1 258 ? 0.936 -1.653 15.770 1.00 95.25 258 ALA A N 1
ATOM 2121 C CA . ALA A 1 258 ? 0.115 -1.870 14.583 1.00 95.25 258 ALA A CA 1
ATOM 2122 C C . ALA A 1 258 ? -0.989 -2.907 14.856 1.00 95.25 258 ALA A C 1
ATOM 2124 O O . ALA A 1 258 ? -2.163 -2.631 14.617 1.00 95.25 258 ALA A O 1
ATOM 2125 N N . ALA A 1 259 ? -0.635 -4.055 15.444 1.00 94.19 259 ALA A N 1
ATOM 2126 C CA . ALA A 1 259 ? -1.599 -5.085 15.824 1.00 94.19 259 ALA A CA 1
ATOM 2127 C C . ALA A 1 259 ? -2.636 -4.573 16.838 1.00 94.19 259 ALA A C 1
ATOM 2129 O O . ALA A 1 259 ? -3.828 -4.837 16.685 1.00 94.19 259 ALA A O 1
ATOM 2130 N N . ARG A 1 260 ? -2.209 -3.800 17.844 1.00 96.50 260 ARG A N 1
ATOM 2131 C CA . ARG A 1 260 ? -3.112 -3.225 18.853 1.00 96.50 260 ARG A CA 1
ATOM 2132 C C . ARG A 1 260 ? -4.103 -2.228 18.247 1.00 96.50 260 ARG A C 1
ATOM 2134 O O . ARG A 1 260 ? -5.288 -2.283 18.561 1.00 96.50 260 ARG A O 1
ATOM 2141 N N . ILE A 1 261 ? -3.635 -1.354 17.358 1.00 96.50 261 ILE A N 1
ATOM 2142 C CA . ILE A 1 261 ? -4.486 -0.408 16.625 1.00 96.50 261 ILE A CA 1
ATOM 2143 C C . ILE A 1 261 ? -5.529 -1.166 15.796 1.00 96.50 261 ILE A C 1
ATOM 2145 O O . ILE A 1 261 ? -6.707 -0.822 15.844 1.00 96.50 261 ILE A O 1
ATOM 2149 N N . ILE A 1 262 ? -5.121 -2.227 15.089 1.00 94.56 262 ILE A N 1
ATOM 2150 C CA . ILE A 1 262 ? -6.035 -3.072 14.305 1.00 94.56 262 ILE A CA 1
ATOM 2151 C C . ILE A 1 262 ? -7.093 -3.713 15.208 1.00 94.56 262 ILE A C 1
ATOM 2153 O O . ILE A 1 262 ? -8.280 -3.655 14.897 1.00 94.56 262 ILE A O 1
ATOM 2157 N N . GLN A 1 263 ? -6.691 -4.283 16.346 1.00 93.38 263 GLN A N 1
ATOM 2158 C CA . GLN A 1 263 ? -7.624 -4.878 17.307 1.00 93.38 263 GLN A CA 1
ATOM 2159 C C . GLN A 1 263 ? -8.647 -3.867 17.830 1.00 93.38 263 GLN A C 1
ATOM 2161 O O . GLN A 1 263 ? -9.827 -4.192 17.957 1.00 93.38 263 GLN A O 1
ATOM 2166 N N . ASP A 1 264 ? -8.216 -2.648 18.142 1.00 94.50 264 ASP A N 1
ATOM 2167 C CA . ASP A 1 264 ? -9.120 -1.603 18.620 1.00 94.50 264 ASP A CA 1
ATOM 2168 C C . ASP A 1 264 ? -10.054 -1.098 17.520 1.00 94.50 264 ASP A C 1
ATOM 2170 O O . ASP A 1 264 ? -11.212 -0.795 17.795 1.00 94.50 264 ASP A O 1
ATOM 2174 N N . LEU A 1 265 ? -9.587 -1.0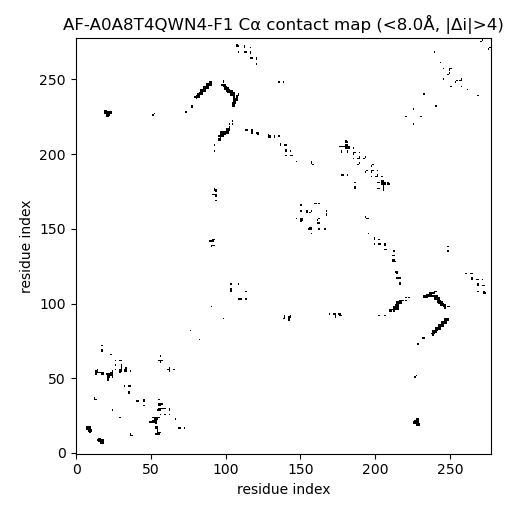65 16.271 1.00 92.31 265 LEU A N 1
ATOM 2175 C CA . LEU A 1 265 ? -10.419 -0.728 15.125 1.00 92.31 265 LEU A CA 1
ATOM 2176 C C . LEU A 1 265 ? -11.524 -1.770 14.912 1.00 92.31 265 LEU A C 1
ATOM 2178 O O . LEU A 1 265 ? -12.684 -1.404 14.728 1.00 92.31 265 LEU A O 1
ATOM 2182 N N . VAL A 1 266 ? -11.194 -3.064 14.999 1.00 90.06 266 VAL A N 1
ATOM 2183 C CA . VAL A 1 266 ? -12.194 -4.142 14.922 1.00 90.06 266 VAL A CA 1
ATOM 2184 C C . VAL A 1 266 ? -13.191 -4.058 16.072 1.00 90.06 266 VAL A C 1
ATOM 2186 O O . VAL A 1 266 ? -14.393 -4.136 15.825 1.00 90.06 266 VAL A O 1
ATOM 2189 N N . ARG A 1 267 ? -12.714 -3.859 17.308 1.00 90.62 267 ARG A N 1
ATOM 2190 C CA . ARG A 1 267 ? -13.589 -3.710 18.481 1.00 90.62 267 ARG A CA 1
ATOM 2191 C C . ARG A 1 267 ? -14.536 -2.526 18.332 1.00 90.62 267 ARG A C 1
ATOM 2193 O O . ARG A 1 267 ? -15.740 -2.702 18.476 1.00 90.62 267 ARG A O 1
ATOM 2200 N N . GLY A 1 268 ? -14.024 -1.369 17.914 1.00 88.88 268 GLY A N 1
ATOM 2201 C CA . GLY A 1 268 ? -14.858 -0.207 17.620 1.00 88.88 268 GLY A CA 1
ATOM 2202 C C . GLY A 1 268 ? -15.938 -0.530 16.585 1.00 88.88 268 GLY A C 1
ATOM 2203 O O . GLY A 1 268 ? -17.110 -0.254 16.798 1.00 88.88 268 GLY A O 1
ATOM 2204 N N . LEU A 1 269 ? -15.607 -1.197 15.482 1.00 86.62 269 LEU A N 1
ATOM 2205 C CA . LEU A 1 269 ? -16.621 -1.537 14.474 1.00 86.62 269 LEU A CA 1
ATOM 2206 C C . LEU A 1 269 ? -17.658 -2.563 14.957 1.00 86.62 269 LEU A C 1
ATOM 2208 O O . LEU A 1 269 ? -18.794 -2.549 14.481 1.00 86.62 269 LEU A O 1
ATOM 2212 N N . GLN A 1 270 ? -17.293 -3.440 15.892 1.00 83.38 270 GLN A N 1
ATOM 2213 C CA . GLN A 1 270 ? -18.231 -4.360 16.537 1.00 83.38 270 GLN A CA 1
ATOM 2214 C C . GLN A 1 270 ? -19.178 -3.627 17.499 1.00 83.38 270 GLN A C 1
ATOM 2216 O O . GLN A 1 270 ? -20.364 -3.946 17.524 1.00 83.38 270 GLN A O 1
ATOM 2221 N N . GLU A 1 271 ? -18.675 -2.630 18.230 1.00 80.62 271 GLU A N 1
ATOM 2222 C CA . GLU A 1 271 ? -19.425 -1.828 19.209 1.00 80.62 271 GLU A CA 1
ATOM 2223 C C . GLU A 1 271 ? -20.299 -0.737 18.565 1.00 80.62 271 GLU A C 1
ATOM 2225 O O . GLU A 1 271 ? -21.382 -0.449 19.060 1.00 80.62 271 GLU A O 1
ATOM 2230 N N . TYR A 1 272 ? -19.872 -0.147 17.444 1.00 68.38 272 TYR A N 1
ATOM 2231 C CA . TYR A 1 272 ? -20.577 0.950 16.756 1.00 68.38 272 TYR A CA 1
ATOM 2232 C C . TYR A 1 272 ? -21.373 0.496 15.514 1.00 68.38 272 TYR A C 1
ATOM 2234 O O . TYR A 1 272 ? -21.896 1.325 14.766 1.00 68.38 272 TYR A O 1
ATOM 2242 N N . GLY A 1 273 ? -21.461 -0.813 15.255 1.00 58.91 273 GLY A N 1
ATOM 2243 C CA . GLY A 1 273 ? -22.206 -1.365 14.122 1.00 58.91 273 GLY A CA 1
ATOM 2244 C C . GLY A 1 273 ? -23.735 -1.242 14.278 1.00 58.91 273 GLY A C 1
ATOM 2245 O O . GLY A 1 273 ? -24.243 -1.211 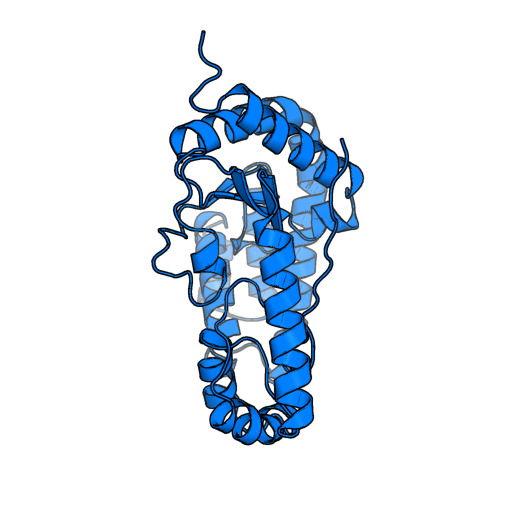15.402 1.00 58.91 273 GLY A O 1
ATOM 2246 N N . PRO A 1 274 ? -24.504 -1.212 13.170 1.00 47.78 274 PRO A N 1
ATOM 2247 C CA . PRO A 1 274 ? -25.965 -1.197 13.225 1.00 47.78 274 PRO A CA 1
ATOM 2248 C C . PRO A 1 274 ? -26.460 -2.448 13.967 1.00 47.78 274 PRO A C 1
ATOM 2250 O O . PRO A 1 274 ? -26.270 -3.570 13.498 1.00 47.78 274 PRO A O 1
ATOM 2253 N N . GLY A 1 275 ? -27.028 -2.236 15.159 1.00 49.88 275 GLY A N 1
ATOM 2254 C CA . GLY A 1 275 ? -27.472 -3.284 16.087 1.00 49.88 275 GLY A CA 1
ATOM 2255 C C . GLY A 1 275 ? -27.013 -3.113 17.543 1.00 49.88 275 GLY A C 1
ATOM 2256 O O . GLY A 1 275 ? -27.535 -3.813 18.403 1.00 49.88 275 GLY A O 1
ATOM 2257 N N . VAL A 1 276 ? -26.075 -2.199 17.832 1.00 46.34 276 VAL A N 1
ATOM 2258 C CA . VAL A 1 276 ? -25.540 -1.979 19.199 1.00 46.34 276 VAL A CA 1
ATOM 2259 C C . VAL A 1 276 ? -25.881 -0.594 19.773 1.00 46.34 276 VAL A C 1
ATOM 2261 O O . VAL A 1 276 ? -25.687 -0.354 20.960 1.00 46.34 276 VAL A O 1
ATOM 2264 N N . VAL A 1 277 ? -26.499 0.295 18.987 1.00 37.31 277 VAL A N 1
ATOM 2265 C CA . VAL A 1 277 ? -27.150 1.491 19.546 1.00 37.31 277 VAL A CA 1
ATOM 2266 C C . VAL A 1 277 ? -28.449 1.047 20.224 1.00 37.31 277 VAL A C 1
ATOM 2268 O O . VAL A 1 277 ? -29.477 0.891 19.563 1.00 37.31 277 VAL A O 1
ATOM 2271 N N . LYS A 1 278 ? -28.361 0.772 21.525 1.00 33.06 278 LYS A N 1
ATOM 2272 C CA . LYS A 1 278 ? -29.490 0.857 22.453 1.00 33.06 278 LYS A CA 1
ATOM 2273 C C . LYS A 1 278 ? -29.496 2.237 23.088 1.00 33.06 278 LYS A C 1
ATOM 2275 O O . LYS A 1 278 ? -28.392 2.708 23.437 1.00 33.06 278 LYS A O 1
#

Secondary structure (DSSP, 8-state):
-----------TT-SSS--TTSBPPPHHHHHHHHHHHHHT--HHHHHHHHHHBS---SSHHHHHHHHHHHHHHHHHHTT-SEEEEE-PBP--GGGTTEEEEEEE-SGGG-HHHHHHHHHHHHHHTHHHHHHHHHHHHHHHHHHHHHHHHHHHHHHSS--TTTS-HHHHHHHHHHHHHHHHHS-HHHHHHHHHS-SHHHHHHHHHHHHTTSPPPEEEE----SSTT--SGGGGGTT-SS-EEEEEEEBHHHHHH-HHHHHHHHHHHHHHHHHSSTT---

Foldseek 3Di:
DDDDDDDWDADLLQADTDDQQAAQDDQVVLCVCNVCSVVVPDPVVSVVCVLHHRHHANDPVRSVVRVVVHVVVLVRQLVDQEAEAEAADALALLCPLEQKEKEWFELQCDPVLLVVLQVVLCVVCVVVLVVCLVVSLVSNLVVLLVLQVVQCVPQVAQDLVRGDPVSNVVVVSRLVLLVVAADPVLNVCCVVPVHSVSSSVSSNRRSVRTDGHGYHYDPPPPVPSRHHPNCVPPYDNRGTHMYMHRYPCCVPPPVVVVVVSVVSSVVSSVCSTPPNPD

Solvent-accessible surface area (backbone atoms only — not comparable to full-atom values): 15275 Å² total; per-residue (Å²): 135,89,83,86,88,82,90,68,58,63,53,94,65,21,78,47,58,58,48,71,60,21,20,86,55,57,67,71,60,17,39,66,44,28,60,44,48,74,68,64,72,48,70,67,62,51,49,58,46,60,68,48,30,36,50,44,16,88,44,72,68,54,37,53,54,50,51,50,54,49,49,53,54,53,57,58,57,69,74,52,59,68,44,78,47,79,44,83,33,74,47,40,66,56,45,64,44,44,45,27,35,38,35,57,65,16,65,41,46,37,71,67,54,48,49,54,42,48,51,51,49,41,62,76,43,38,70,58,32,59,69,44,36,66,59,52,44,50,46,23,49,50,43,49,50,54,48,49,54,50,43,29,72,74,53,79,40,74,48,71,90,70,45,59,69,71,57,38,57,53,49,51,45,32,50,56,43,27,62,72,37,24,52,69,68,42,41,51,45,29,73,76,45,71,39,72,64,35,49,50,51,23,44,55,52,10,51,77,63,49,70,68,48,35,69,38,76,57,82,84,65,82,58,84,76,54,39,34,70,49,42,78,63,53,73,44,62,82,29,47,36,35,42,36,30,44,16,43,61,37,59,72,77,35,43,71,58,46,53,49,53,51,53,52,51,53,50,40,51,65,57,67,23,90,87,52,84,122

Mean predicted aligned error: 7.05 Å

Sequence (278 aa):
MGGTLIISHMPRKRLLGVDFNRDIPPQKLALEMFNVFLLASDNAIMENYRRNYGWVARDAADYEMRLSIYQNFWEEINKGDCILLIHRAFSRIKTIPSIMDVVSFGKRTNLKILNAVVDHINKKYSSFFKAITKDYRNAIVFESRRTVLKIMRVYDGFDPKQIGVEFQKNLKKDIEVIYKYADKYAADNLKRNFTPYYFVEAVKNAVVKTPEPRLTVSHVFSGDIAHGPKRKLLPDAKRIILEIEPCEFMNLWHPQMAARIIQDLVRGLQEYGPGVVK